Protein AF-V6LN31-F1 (afdb_monomer_lite)

Organism: NCBI:txid348837

Foldseek 3Di:
DPPVVDDPPPPDPPPQAPLLPLVPPPLSVLDPDFDAPPVDDLQDDPVLFFDDLPFDFAQDDDDDPGDFPQAADPLLLVLLVVLLQCLVQVFQEEEEEDPRPVLSVVLVCVLNVNHAYEYEDQDDDDDDPRYDYDNHDPPLAADPDPRYEYEYEDDDDCVPDDLVVSQVVLVVVQVVVLSSCVSHVHQKYKYWHAHRPDQDKDKHADATWTDRFSHGLQDLITIGIDRDRDIDIGGNSSSNRSSSCCSPHVQSHAADDPQQAAPVRHGPVPQSRGSSSSSSVSSVVSSCCRPVVDDDDNCRPVSSVSVVSSVVSVVVVCVVVVPPPDD

Secondary structure (DSSP, 8-state):
--TTS---GGGS-TT--GGGSGGG-TTGGGSSS--B-TT--TTS-GGGTB--TT----------S----PPP-HHHHHHHHHHHHHHHH--SEEEEES---HHHHHHHHHH-TTSEEEEE-TT----BTTEEEESSPPPSS---STTEEEEE------TTS-HHHHHHHHHHHHHHHHHHHHHH--SEEEEEE---SSS-EEEEE--EEE--TT--TT---EEEEESS--EEEEEHHHHHHHHHHHHHTGGGSB---S--B-TTS-B-TT--S-HHHHHHHHHHHHHHHHHH---SSTTHHHHHHHHHHHHHHHHHHHHHTT-----

Structure (mmCIF, N/CA/C/O backbone):
data_AF-V6LN31-F1
#
_entry.id   AF-V6LN31-F1
#
loop_
_atom_site.group_PDB
_atom_site.id
_atom_site.type_symbol
_atom_site.label_atom_id
_atom_site.label_alt_id
_atom_site.label_comp_id
_atom_site.label_asym_id
_atom_site.label_entity_id
_atom_site.label_seq_id
_atom_site.pdbx_PDB_ins_code
_atom_site.Cartn_x
_atom_site.Cartn_y
_atom_site.Cartn_z
_atom_site.occupancy
_atom_site.B_iso_or_equiv
_atom_site.auth_seq_id
_atom_site.auth_comp_id
_atom_site.auth_asym_id
_atom_site.auth_atom_id
_atom_site.pdbx_PDB_model_num
ATOM 1 N N . MET A 1 1 ? -3.611 -28.819 4.701 1.00 29.30 1 MET A N 1
ATOM 2 C CA . MET A 1 1 ? -4.235 -28.225 3.500 1.00 29.30 1 MET A CA 1
ATOM 3 C C . MET A 1 1 ? -5.735 -28.161 3.721 1.00 29.30 1 MET A C 1
ATOM 5 O O . MET A 1 1 ? -6.285 -29.188 4.103 1.00 29.30 1 MET A O 1
ATOM 9 N N . PRO A 1 2 ? -6.402 -27.012 3.532 1.00 29.91 2 PRO A N 1
ATOM 10 C CA . PRO A 1 2 ? -7.857 -26.992 3.453 1.00 29.91 2 PRO A CA 1
ATOM 11 C C . PRO A 1 2 ? -8.295 -27.715 2.170 1.00 29.91 2 PRO A C 1
ATOM 13 O O . PRO A 1 2 ? -7.818 -27.389 1.086 1.00 29.91 2 PRO A O 1
ATOM 16 N N . SER A 1 3 ? -9.178 -28.705 2.285 1.00 32.56 3 SER A N 1
ATOM 17 C CA . SER A 1 3 ? -9.615 -29.607 1.203 1.00 32.56 3 SER A CA 1
ATOM 18 C C . SER A 1 3 ? -10.461 -28.952 0.100 1.00 32.56 3 SER A C 1
ATOM 20 O O . SER A 1 3 ? -10.958 -29.645 -0.777 1.00 32.56 3 SER A O 1
ATOM 22 N N . TRP A 1 4 ? -10.657 -27.634 0.147 1.00 38.97 4 TRP A N 1
ATOM 23 C CA . TRP A 1 4 ? -11.478 -26.869 -0.797 1.00 38.97 4 TRP A CA 1
ATOM 24 C C . TRP A 1 4 ? -10.652 -26.069 -1.817 1.00 38.97 4 TRP A C 1
ATOM 26 O O . TRP A 1 4 ? -11.218 -25.379 -2.654 1.00 38.97 4 TRP A O 1
ATOM 36 N N . LEU A 1 5 ? -9.317 -26.176 -1.777 1.00 37.53 5 LEU A N 1
ATOM 37 C CA . LEU A 1 5 ? -8.423 -25.638 -2.815 1.00 37.53 5 LEU A CA 1
ATOM 38 C C . LEU A 1 5 ? -8.176 -26.624 -3.970 1.00 37.53 5 LEU A C 1
ATOM 40 O O . LEU A 1 5 ? -7.678 -26.222 -5.019 1.00 37.53 5 LEU A O 1
ATOM 44 N N . SER A 1 6 ? -8.558 -27.894 -3.812 1.00 37.81 6 SER A N 1
ATOM 45 C CA . SER A 1 6 ? -8.610 -28.869 -4.902 1.00 37.81 6 SER A CA 1
ATOM 46 C C . SER A 1 6 ? -9.983 -28.809 -5.564 1.00 37.81 6 SER A C 1
ATOM 48 O O . SER A 1 6 ? -10.878 -29.590 -5.245 1.00 37.81 6 SER A O 1
ATOM 50 N N . PHE A 1 7 ? -10.169 -27.849 -6.462 1.00 47.91 7 PHE A N 1
ATOM 51 C CA . PHE A 1 7 ? -11.248 -27.948 -7.437 1.00 47.91 7 PHE A CA 1
ATOM 52 C C . PHE A 1 7 ? -10.835 -28.985 -8.483 1.00 47.91 7 PHE A C 1
ATOM 54 O O . PHE A 1 7 ? -9.686 -28.968 -8.920 1.00 47.91 7 PHE A O 1
ATOM 61 N N . SER A 1 8 ? -11.739 -29.874 -8.892 1.00 47.84 8 SER A N 1
ATOM 62 C CA . SER A 1 8 ? -11.525 -30.634 -10.123 1.00 47.84 8 SER A CA 1
ATOM 63 C C . SER A 1 8 ? -11.556 -29.650 -11.290 1.00 47.84 8 SER A C 1
ATOM 65 O O . SER A 1 8 ? -12.490 -28.851 -11.397 1.00 47.84 8 SER A O 1
ATOM 67 N N . ASP A 1 9 ? -10.553 -29.705 -12.162 1.00 49.06 9 ASP A N 1
ATOM 68 C CA . ASP A 1 9 ? -10.437 -28.847 -13.350 1.00 49.06 9 ASP A CA 1
ATOM 69 C C . ASP A 1 9 ? -11.639 -28.958 -14.317 1.00 49.06 9 ASP A C 1
ATOM 71 O O . ASP A 1 9 ? -11.787 -28.142 -15.225 1.00 49.06 9 ASP A O 1
ATOM 75 N N . ASP A 1 10 ? -12.539 -29.916 -14.087 1.00 49.47 10 ASP A N 1
ATOM 76 C CA . ASP A 1 10 ? -13.659 -30.265 -14.960 1.00 49.47 10 ASP A CA 1
ATOM 77 C C . ASP A 1 10 ? -14.913 -29.371 -14.836 1.00 49.47 10 ASP A C 1
ATOM 79 O O . ASP A 1 10 ? -15.801 -29.460 -15.682 1.00 49.47 10 ASP A O 1
ATOM 83 N N . GLU A 1 11 ? -15.032 -28.499 -13.825 1.00 49.03 11 GLU A N 1
ATOM 84 C CA . GLU A 1 11 ? -16.305 -27.786 -13.568 1.00 49.03 11 GLU A CA 1
ATOM 85 C C . GLU A 1 11 ? -16.454 -26.415 -14.251 1.00 49.03 11 GLU A C 1
ATOM 87 O O . GLU A 1 11 ? -17.550 -25.855 -14.266 1.00 49.03 11 GLU A O 1
ATOM 92 N N . PHE A 1 12 ? -15.402 -25.862 -14.866 1.00 48.38 12 PHE A N 1
ATOM 93 C CA . PHE A 1 12 ? -15.497 -24.583 -15.581 1.00 48.38 12 PHE A CA 1
ATOM 94 C C . PHE A 1 12 ? -14.700 -24.614 -16.888 1.00 48.38 12 PHE A C 1
ATOM 96 O O . PHE A 1 12 ? -13.486 -24.817 -16.854 1.00 48.38 12 PHE A O 1
ATOM 103 N N . PRO A 1 13 ? -15.323 -24.355 -18.054 1.00 51.78 13 PRO A N 1
ATOM 104 C CA . PRO A 1 13 ? -14.589 -24.339 -19.307 1.00 51.78 13 PRO A CA 1
ATOM 105 C C . PRO A 1 13 ? -13.556 -23.204 -19.280 1.00 51.78 13 PRO A C 1
ATOM 107 O O . PRO A 1 13 ? -13.902 -22.032 -19.121 1.00 51.78 13 PRO A O 1
ATOM 110 N N . ALA A 1 14 ? -12.281 -23.545 -19.493 1.00 48.38 14 ALA A N 1
ATOM 111 C CA . ALA A 1 14 ? -11.144 -22.616 -19.558 1.00 48.38 14 ALA A CA 1
ATOM 112 C C . ALA A 1 14 ? -11.303 -21.476 -20.598 1.00 48.38 14 ALA A C 1
ATOM 114 O O . ALA A 1 14 ? -10.487 -20.558 -20.664 1.00 48.38 14 ALA A O 1
ATOM 115 N N . SER A 1 15 ? -12.363 -21.509 -21.409 1.00 48.47 15 SER A N 1
ATOM 116 C CA . SER A 1 15 ? -12.660 -20.588 -22.505 1.00 48.47 15 SER A CA 1
ATOM 117 C C . SER A 1 15 ? -13.348 -19.277 -22.104 1.00 48.47 15 SER A C 1
ATOM 119 O O . SER A 1 15 ? -13.735 -18.521 -22.994 1.00 48.47 15 SER A O 1
ATOM 121 N N . LEU A 1 16 ? -13.570 -18.996 -20.815 1.00 55.03 16 LEU A N 1
ATOM 122 C CA . LEU A 1 16 ? -14.485 -17.915 -20.430 1.00 55.03 16 LEU A CA 1
ATOM 123 C C . LEU A 1 16 ? -13.874 -16.510 -20.380 1.00 55.03 16 LEU A C 1
ATOM 125 O O . LEU A 1 16 ? -14.631 -15.573 -20.577 1.00 55.03 16 LEU A O 1
ATOM 129 N N . CYS A 1 17 ? -12.556 -16.312 -20.238 1.00 60.00 17 CYS A N 1
ATOM 130 C CA . CYS A 1 17 ? -11.961 -14.966 -20.304 1.00 60.00 17 CYS A CA 1
ATOM 131 C C . CYS A 1 17 ? -11.308 -14.685 -21.664 1.00 60.00 17 CYS A C 1
ATOM 133 O O . CYS A 1 17 ? -10.264 -15.272 -21.965 1.00 60.00 17 CYS A O 1
ATOM 135 N N . PRO A 1 18 ? -11.815 -13.739 -22.477 1.00 60.53 18 PRO A N 1
ATOM 136 C CA . PRO A 1 18 ? -11.168 -13.386 -23.739 1.00 60.53 18 PRO A CA 1
ATOM 137 C C . PRO A 1 18 ? -9.768 -12.779 -23.538 1.00 60.53 18 PRO A C 1
ATOM 139 O O . PRO A 1 18 ? -8.971 -12.793 -24.478 1.00 60.53 18 PRO A O 1
ATOM 142 N N . PHE A 1 19 ? -9.458 -12.281 -22.332 1.00 65.19 19 PHE A N 1
ATOM 143 C CA . PHE A 1 19 ? -8.166 -11.689 -21.965 1.00 65.19 19 PHE A CA 1
ATOM 144 C C . PHE A 1 19 ? -7.126 -12.698 -21.463 1.00 65.19 19 PHE A C 1
ATOM 146 O O . PHE A 1 19 ? -5.961 -12.328 -21.330 1.00 65.19 19 PHE A O 1
ATOM 153 N N . ASN A 1 20 ? -7.491 -13.975 -21.288 1.00 68.00 20 ASN A N 1
ATOM 154 C CA . ASN A 1 20 ? -6.506 -15.045 -21.066 1.00 68.00 20 ASN A CA 1
ATOM 155 C C . ASN A 1 20 ? -5.696 -15.353 -22.333 1.00 68.00 20 ASN A C 1
ATOM 157 O O . ASN A 1 20 ? -4.737 -16.117 -22.291 1.00 68.00 20 ASN A O 1
ATOM 161 N N . ILE A 1 21 ? -6.073 -14.765 -23.473 1.00 73.94 21 ILE A N 1
ATOM 162 C CA . ILE A 1 21 ? -5.310 -14.833 -24.713 1.00 73.94 21 ILE A CA 1
ATOM 163 C C . ILE A 1 21 ? -4.321 -13.654 -24.717 1.00 73.94 21 ILE A C 1
ATOM 165 O O . ILE A 1 21 ? -4.765 -12.510 -24.863 1.00 73.94 21 ILE A O 1
ATOM 169 N N . PRO A 1 22 ? -2.994 -13.896 -24.636 1.00 77.00 22 PRO A N 1
ATOM 170 C CA . PRO A 1 22 ? -1.968 -12.847 -24.597 1.00 77.00 22 PRO A CA 1
ATOM 171 C C . PRO A 1 22 ? -2.130 -11.775 -25.679 1.00 77.00 22 PRO A C 1
ATOM 173 O O . PRO A 1 22 ? -1.984 -10.584 -25.421 1.00 77.00 22 PRO A O 1
ATOM 176 N N . SER A 1 23 ? -2.502 -12.188 -26.894 1.00 78.12 23 SER A N 1
ATOM 177 C CA . SER A 1 23 ? -2.682 -11.288 -28.035 1.00 78.12 23 SER A CA 1
ATOM 178 C C . SER A 1 23 ? -3.907 -10.376 -27.933 1.00 78.12 23 SER A C 1
ATOM 180 O O . SER A 1 23 ? -3.977 -9.395 -28.669 1.00 78.12 23 SER A O 1
ATOM 182 N N . LYS A 1 24 ? -4.861 -10.655 -27.037 1.00 78.44 24 LYS A N 1
ATOM 183 C CA . LYS A 1 24 ? -6.065 -9.837 -26.806 1.00 78.44 24 LYS A CA 1
ATOM 184 C C . LYS A 1 24 ? -5.989 -9.001 -25.531 1.00 78.44 24 LYS A C 1
ATOM 186 O O . LYS A 1 24 ? -6.847 -8.147 -25.322 1.00 78.44 24 LYS A O 1
ATOM 191 N N . ASN A 1 25 ? -4.984 -9.231 -24.693 1.00 76.75 25 ASN A N 1
ATOM 192 C CA . ASN A 1 25 ? -4.815 -8.519 -23.441 1.00 76.75 25 ASN A CA 1
ATOM 193 C C . ASN A 1 25 ? -3.992 -7.234 -23.658 1.00 76.75 25 ASN A C 1
ATOM 195 O O . ASN A 1 25 ? -2.805 -7.308 -23.996 1.00 76.75 25 ASN A O 1
ATOM 199 N N . PRO A 1 26 ? -4.587 -6.043 -23.475 1.00 73.44 26 PRO A N 1
ATOM 200 C CA . PRO A 1 26 ? -3.911 -4.784 -23.773 1.00 73.44 26 PRO A CA 1
ATOM 201 C C . PRO A 1 26 ? -2.700 -4.512 -22.867 1.00 73.44 26 PRO A C 1
ATOM 203 O O . PRO A 1 26 ? -1.810 -3.764 -23.284 1.00 73.44 26 PRO A O 1
ATOM 206 N N . HIS A 1 27 ? -2.638 -5.113 -21.672 1.00 74.25 27 HIS A N 1
ATOM 207 C CA . HIS A 1 27 ? -1.495 -4.995 -20.764 1.00 74.25 27 HIS A CA 1
ATOM 208 C C . HIS A 1 27 ? -0.339 -5.900 -21.174 1.00 74.25 27 HIS A C 1
ATOM 210 O O . HIS A 1 27 ? 0.812 -5.474 -21.205 1.00 74.25 27 HIS A O 1
ATOM 216 N N . ILE A 1 28 ? -0.645 -7.116 -21.606 1.00 75.19 28 ILE A N 1
ATOM 217 C CA . ILE A 1 28 ? 0.368 -8.076 -22.050 1.00 75.19 28 ILE A CA 1
ATOM 218 C C . ILE A 1 28 ? 1.052 -7.614 -23.336 1.00 75.19 28 ILE A C 1
ATOM 220 O O . ILE A 1 28 ? 2.262 -7.767 -23.497 1.00 75.19 28 ILE A O 1
ATOM 224 N N . GLN A 1 29 ? 0.305 -6.960 -24.227 1.00 76.19 29 GLN A N 1
ATOM 225 C CA . GLN A 1 29 ? 0.842 -6.362 -25.452 1.00 76.19 29 GLN A CA 1
ATOM 226 C C . GLN A 1 29 ? 1.886 -5.254 -25.215 1.00 76.19 29 GLN A C 1
ATOM 228 O O . GLN A 1 29 ? 2.437 -4.719 -26.178 1.00 76.19 29 GLN A O 1
ATOM 233 N N . GLN A 1 30 ? 2.147 -4.842 -23.970 1.00 72.12 30 GLN A N 1
ATOM 234 C CA . GLN A 1 30 ? 3.277 -3.964 -23.669 1.00 72.12 30 GLN A CA 1
ATOM 235 C C . GLN A 1 30 ? 4.631 -4.665 -23.822 1.00 72.12 30 GLN A C 1
ATOM 237 O O . GLN A 1 30 ? 5.640 -3.982 -24.008 1.00 72.12 30 GLN A O 1
ATOM 242 N N . PHE A 1 31 ? 4.663 -5.995 -23.723 1.00 70.75 31 PHE A N 1
ATOM 243 C CA . PHE A 1 31 ? 5.887 -6.783 -23.761 1.00 70.75 31 PHE A CA 1
ATOM 244 C C . PHE A 1 31 ? 6.079 -7.384 -25.141 1.00 70.75 31 PHE A C 1
ATOM 246 O O . PHE A 1 31 ? 5.164 -7.968 -25.714 1.00 70.75 31 PHE A O 1
ATOM 253 N N . VAL A 1 32 ? 7.303 -7.270 -25.655 1.00 63.62 32 VAL A N 1
ATOM 254 C CA . VAL A 1 32 ? 7.697 -7.922 -26.911 1.00 63.62 32 VAL A CA 1
ATOM 255 C C . VAL A 1 32 ? 7.616 -9.447 -26.764 1.00 63.62 32 VAL A C 1
ATOM 257 O O . VAL A 1 32 ? 7.231 -10.124 -27.707 1.00 63.62 32 VAL A O 1
ATOM 260 N N . ASN A 1 33 ? 7.906 -9.964 -25.564 1.00 65.00 33 ASN A N 1
ATOM 261 C CA . ASN A 1 33 ? 7.800 -11.376 -25.201 1.00 65.00 33 ASN A CA 1
ATOM 262 C C . ASN A 1 33 ? 7.125 -11.499 -23.827 1.00 65.00 33 ASN A C 1
ATOM 264 O O . ASN A 1 33 ? 7.817 -11.464 -22.806 1.00 65.00 33 ASN A O 1
ATOM 268 N N . PRO A 1 34 ? 5.788 -11.567 -23.764 1.00 66.38 34 PRO A N 1
ATOM 269 C CA . PRO A 1 34 ? 5.102 -11.695 -22.493 1.00 66.38 34 PRO A CA 1
ATOM 270 C C . PRO A 1 34 ? 5.386 -13.051 -21.849 1.00 66.38 34 PRO A C 1
ATOM 272 O O . PRO A 1 34 ? 5.225 -14.098 -22.476 1.00 66.38 34 PRO A O 1
ATOM 275 N N . ILE A 1 35 ? 5.780 -13.026 -20.578 1.00 69.56 35 ILE A N 1
ATOM 276 C CA . ILE A 1 35 ? 5.894 -14.236 -19.765 1.00 69.56 35 ILE A CA 1
ATOM 277 C C . ILE A 1 35 ? 4.483 -14.591 -19.292 1.00 69.56 35 ILE A C 1
ATOM 279 O O . ILE A 1 35 ? 3.850 -13.821 -18.568 1.00 69.56 35 ILE A O 1
ATOM 283 N N . ILE A 1 36 ? 3.980 -15.743 -19.735 1.00 67.81 36 ILE A N 1
ATOM 284 C CA . ILE A 1 36 ? 2.707 -16.297 -19.270 1.00 67.81 36 ILE A CA 1
ATOM 285 C C . ILE A 1 36 ? 3.013 -17.140 -18.041 1.00 67.81 36 ILE A C 1
ATOM 287 O O . ILE A 1 36 ? 3.655 -18.183 -18.151 1.00 67.81 36 ILE A O 1
ATOM 291 N N . ASN A 1 37 ? 2.552 -16.697 -16.878 1.00 66.62 37 ASN A N 1
ATOM 292 C CA . ASN A 1 37 ? 2.719 -17.443 -15.642 1.00 66.62 37 ASN A CA 1
ATOM 293 C C . ASN A 1 37 ? 1.519 -18.392 -15.478 1.00 66.62 37 ASN A C 1
ATOM 295 O O . ASN A 1 37 ? 0.570 -18.105 -14.754 1.00 66.62 37 ASN A O 1
ATOM 299 N N . ALA A 1 38 ? 1.508 -19.477 -16.262 1.00 60.06 38 ALA A N 1
ATOM 300 C CA . ALA A 1 38 ? 0.362 -20.388 -16.354 1.00 60.06 38 ALA A CA 1
ATOM 301 C C . ALA A 1 38 ? 0.078 -21.134 -15.038 1.00 60.06 38 ALA A C 1
ATOM 303 O O . ALA A 1 38 ? -1.084 -21.381 -14.726 1.00 60.06 38 ALA A O 1
ATOM 304 N N . ASP A 1 39 ? 1.124 -21.406 -14.255 1.00 60.41 39 ASP A N 1
ATOM 305 C CA . ASP A 1 39 ? 1.042 -22.138 -12.984 1.00 60.41 39 ASP A CA 1
ATOM 306 C C . ASP A 1 39 ? 0.839 -21.218 -11.775 1.00 60.41 39 ASP A C 1
ATOM 308 O O . ASP A 1 39 ? 0.860 -21.656 -10.622 1.00 60.41 39 ASP A O 1
ATOM 312 N N . PHE A 1 40 ? 0.660 -19.919 -12.016 1.00 59.56 40 PHE A N 1
ATOM 313 C CA . PHE A 1 40 ? 0.482 -18.969 -10.940 1.00 59.56 40 PHE A CA 1
ATOM 314 C C . PHE A 1 40 ? -0.924 -19.111 -10.333 1.00 59.56 40 PHE A C 1
ATOM 316 O O . PHE A 1 40 ? -1.930 -18.769 -10.958 1.00 59.56 40 PHE A O 1
ATOM 323 N N . ASN A 1 41 ? -0.990 -19.603 -9.094 1.00 60.00 41 ASN A N 1
ATOM 324 C CA . ASN A 1 41 ? -2.228 -19.696 -8.333 1.00 60.00 41 ASN A CA 1
ATOM 325 C C . ASN A 1 41 ? -2.369 -18.473 -7.401 1.00 60.00 41 ASN A C 1
ATOM 327 O O . ASN A 1 41 ? -1.685 -18.421 -6.375 1.00 60.00 41 ASN A O 1
ATOM 331 N N . PRO A 1 42 ? -3.278 -17.516 -7.685 1.00 53.69 42 PRO A N 1
ATOM 332 C CA . PRO A 1 42 ? -3.471 -16.325 -6.849 1.00 53.69 42 PRO A CA 1
ATOM 333 C C . PRO A 1 42 ? -3.946 -16.632 -5.427 1.00 53.69 42 PRO A C 1
ATOM 335 O O . PRO A 1 42 ? -3.888 -15.761 -4.566 1.00 53.69 42 PRO A O 1
ATOM 338 N N . PHE A 1 43 ? -4.395 -17.861 -5.169 1.00 52.78 43 PHE A N 1
ATOM 339 C CA . PHE A 1 43 ? -4.869 -18.318 -3.866 1.00 52.78 43 PHE A CA 1
ATOM 340 C C . PHE A 1 43 ? -3.766 -18.966 -3.013 1.00 52.78 43 PHE A C 1
ATOM 342 O O . PHE A 1 43 ? -4.030 -19.379 -1.884 1.00 52.78 43 PHE A O 1
ATOM 349 N N . HIS A 1 44 ? -2.534 -19.058 -3.528 1.00 45.91 44 HIS A N 1
ATOM 350 C CA . HIS A 1 44 ? -1.393 -19.642 -2.828 1.00 45.91 44 HIS A CA 1
ATOM 351 C C . HIS A 1 44 ? -0.205 -18.672 -2.766 1.00 45.91 44 HIS A C 1
ATOM 353 O O . HIS A 1 44 ? 0.742 -18.778 -3.538 1.00 45.91 44 HIS A O 1
ATOM 359 N N . GLY A 1 45 ? -0.233 -17.770 -1.779 1.00 52.59 45 GLY A N 1
ATOM 360 C CA . GLY A 1 45 ? 0.973 -17.131 -1.244 1.00 52.59 45 GLY A CA 1
ATOM 361 C C . GLY A 1 45 ? 0.874 -15.620 -1.039 1.00 52.59 45 GLY A C 1
ATOM 362 O O . GLY A 1 45 ? 0.399 -14.885 -1.901 1.00 52.59 45 GLY A O 1
ATOM 363 N N . ASP A 1 46 ? 1.433 -15.152 0.079 1.00 62.38 46 ASP A N 1
ATOM 364 C CA . ASP A 1 46 ? 1.644 -13.728 0.391 1.00 62.38 46 ASP A CA 1
ATOM 365 C C . ASP A 1 46 ? 2.581 -13.019 -0.613 1.00 62.38 46 ASP A C 1
ATOM 367 O O . ASP A 1 46 ? 2.683 -11.789 -0.629 1.00 62.38 46 ASP A O 1
ATOM 371 N N . SER A 1 47 ? 3.260 -13.778 -1.483 1.00 74.69 47 SER A N 1
ATOM 372 C CA . SER A 1 47 ? 4.296 -13.282 -2.396 1.00 74.69 47 SER A CA 1
ATOM 373 C C . SER A 1 47 ? 3.779 -12.371 -3.508 1.00 74.69 47 SER A C 1
ATOM 375 O O . SER A 1 47 ? 4.565 -11.647 -4.108 1.00 74.69 47 SER A O 1
ATOM 377 N N . LEU A 1 48 ? 2.479 -12.395 -3.826 1.00 85.81 48 LEU A N 1
ATOM 378 C CA . LEU A 1 48 ? 1.921 -11.440 -4.790 1.00 85.81 48 LEU A CA 1
ATOM 379 C C . LEU A 1 48 ? 1.843 -10.033 -4.235 1.00 85.81 48 LEU A C 1
ATOM 381 O O . LEU A 1 48 ? 1.983 -9.068 -4.980 1.00 85.81 48 LEU A O 1
ATOM 385 N N . LEU A 1 49 ? 1.510 -9.935 -2.955 1.00 91.62 49 LEU A N 1
ATOM 386 C CA . LEU A 1 49 ? 1.154 -8.681 -2.313 1.00 91.62 49 LEU A CA 1
ATOM 387 C C . LEU A 1 49 ? 2.384 -8.011 -1.720 1.00 91.62 49 LEU A C 1
ATOM 389 O O . LEU A 1 49 ? 2.387 -6.796 -1.559 1.00 91.62 49 LEU A O 1
ATOM 393 N N . THR A 1 50 ? 3.429 -8.791 -1.440 1.00 94.94 50 THR A N 1
ATOM 394 C CA . THR A 1 50 ? 4.606 -8.346 -0.703 1.00 94.94 50 THR A CA 1
ATOM 395 C C . THR A 1 50 ? 5.869 -8.317 -1.551 1.00 94.94 50 THR A C 1
ATOM 397 O O . THR A 1 50 ? 6.103 -9.181 -2.394 1.00 94.94 50 THR A O 1
ATOM 400 N N . LEU A 1 51 ? 6.719 -7.327 -1.289 1.00 95.81 51 LEU A N 1
ATOM 401 C CA . LEU A 1 51 ? 8.090 -7.294 -1.767 1.00 95.81 51 LEU A CA 1
ATOM 402 C C . LEU A 1 51 ? 8.989 -8.005 -0.747 1.00 95.81 51 LEU A C 1
ATOM 404 O O . LEU A 1 51 ? 9.368 -7.426 0.271 1.00 95.81 51 LEU A O 1
ATOM 408 N N . ALA A 1 52 ? 9.325 -9.264 -1.026 1.00 95.50 52 ALA A N 1
ATOM 409 C CA . ALA A 1 52 ? 10.266 -10.040 -0.224 1.00 95.50 52 ALA A CA 1
ATOM 410 C C . ALA A 1 52 ? 11.714 -9.564 -0.428 1.00 95.50 52 ALA A C 1
ATOM 412 O O . ALA A 1 52 ? 12.063 -9.052 -1.498 1.00 95.50 52 ALA A O 1
ATOM 413 N N . ASP A 1 53 ? 12.581 -9.790 0.563 1.00 94.44 53 ASP A N 1
ATOM 414 C CA . ASP A 1 53 ? 13.987 -9.381 0.488 1.00 94.44 53 ASP A CA 1
ATOM 415 C C . ASP A 1 53 ? 14.697 -10.015 -0.715 1.00 94.44 53 ASP A C 1
ATOM 417 O O . ASP A 1 53 ? 15.456 -9.343 -1.406 1.00 94.44 53 ASP A O 1
ATOM 421 N N . ASP A 1 54 ? 14.424 -11.277 -1.024 1.00 94.38 54 ASP A N 1
ATOM 422 C CA . ASP A 1 54 ? 14.995 -12.030 -2.145 1.00 94.38 54 ASP A CA 1
ATOM 423 C C . ASP A 1 54 ? 14.249 -11.843 -3.480 1.00 94.38 54 ASP A C 1
ATOM 425 O O . ASP A 1 54 ? 14.576 -12.514 -4.460 1.00 94.38 54 ASP A O 1
ATOM 429 N N . SER A 1 55 ? 13.294 -10.904 -3.555 1.00 94.81 55 SER A N 1
ATOM 430 C CA . SER A 1 55 ? 12.579 -10.608 -4.803 1.00 94.81 55 SER A CA 1
ATOM 431 C C . SER A 1 55 ? 13.553 -10.252 -5.935 1.00 94.81 55 SER A C 1
ATOM 433 O O . SER A 1 55 ? 14.549 -9.559 -5.677 1.00 94.81 55 SER A O 1
ATOM 435 N N . PRO A 1 56 ? 13.259 -10.649 -7.191 1.00 95.62 56 PRO A N 1
ATOM 436 C CA . PRO A 1 56 ? 14.121 -10.368 -8.333 1.00 95.62 56 PRO A CA 1
ATOM 437 C C . PRO A 1 56 ? 14.425 -8.878 -8.513 1.00 95.62 56 PRO A C 1
ATOM 439 O O . PRO A 1 56 ? 13.573 -8.019 -8.287 1.00 95.62 56 PRO A O 1
ATOM 442 N N . THR A 1 57 ? 15.636 -8.581 -8.980 1.00 96.44 57 THR A N 1
ATOM 443 C CA . THR A 1 57 ? 16.114 -7.228 -9.281 1.00 96.44 57 THR A CA 1
ATOM 444 C C . THR A 1 57 ? 16.354 -7.046 -10.776 1.00 96.44 57 THR A C 1
ATOM 446 O O . THR A 1 57 ? 16.654 -7.991 -11.507 1.00 96.44 57 THR A O 1
ATOM 449 N N . ALA A 1 58 ? 16.248 -5.806 -11.245 1.00 95.06 58 ALA A N 1
ATOM 450 C CA . ALA A 1 58 ? 16.733 -5.383 -12.551 1.00 95.06 58 ALA A CA 1
ATOM 451 C C . ALA A 1 58 ? 17.427 -4.031 -12.407 1.00 95.06 58 ALA A C 1
ATOM 453 O O . ALA A 1 58 ? 16.964 -3.169 -11.661 1.00 95.06 58 ALA A O 1
ATOM 454 N N . GLU A 1 59 ? 18.518 -3.837 -13.147 1.00 96.75 59 GLU A N 1
ATOM 455 C CA . GLU A 1 59 ? 19.210 -2.552 -13.190 1.00 96.75 59 GLU A CA 1
ATOM 456 C C . GLU A 1 59 ? 18.251 -1.455 -13.667 1.00 96.75 59 GLU A C 1
ATOM 458 O O . GLU A 1 59 ? 17.590 -1.587 -14.706 1.00 96.75 59 GLU A O 1
ATOM 463 N N . TYR A 1 60 ? 18.166 -0.373 -12.893 1.00 94.50 60 TYR A N 1
ATOM 464 C CA . TYR A 1 60 ? 17.293 0.737 -13.229 1.00 94.50 60 TYR A CA 1
ATOM 465 C C . TYR A 1 60 ? 17.736 1.389 -14.538 1.00 94.50 60 TYR A C 1
ATOM 467 O O . TYR A 1 60 ? 18.896 1.742 -14.742 1.00 94.50 60 TYR A O 1
ATOM 475 N N . ARG A 1 61 ? 16.769 1.632 -15.421 1.00 94.50 61 ARG A N 1
ATOM 476 C CA . ARG A 1 61 ? 16.979 2.430 -16.627 1.00 94.50 61 ARG A CA 1
ATOM 477 C C . ARG A 1 61 ? 15.759 3.277 -16.924 1.00 94.50 61 ARG A C 1
ATOM 479 O O . ARG A 1 61 ? 14.611 2.855 -16.771 1.00 94.50 61 ARG A O 1
ATOM 486 N N . ARG A 1 62 ? 15.994 4.475 -17.458 1.00 91.06 62 ARG A N 1
ATOM 487 C CA . ARG A 1 62 ? 14.897 5.324 -17.922 1.00 91.06 62 ARG A CA 1
ATOM 488 C C . ARG A 1 62 ? 14.218 4.676 -19.128 1.00 91.06 62 ARG A C 1
ATOM 490 O O . ARG A 1 62 ? 14.825 4.506 -20.183 1.00 91.06 62 ARG A O 1
ATOM 497 N N . ARG A 1 63 ? 12.933 4.369 -18.981 1.00 88.00 63 ARG A N 1
ATOM 498 C CA . ARG A 1 63 ? 12.089 3.819 -20.050 1.00 88.00 63 ARG A CA 1
ATOM 499 C C . ARG A 1 63 ? 11.891 4.872 -21.149 1.00 88.00 63 ARG A C 1
ATOM 501 O O . ARG A 1 63 ? 11.430 5.978 -20.860 1.00 88.00 63 ARG A O 1
ATOM 508 N N . LYS A 1 64 ? 12.232 4.547 -22.401 1.00 89.31 64 LYS A N 1
ATOM 509 C CA . LYS A 1 64 ? 12.075 5.425 -23.579 1.00 89.31 64 LYS A CA 1
ATOM 510 C C . LYS A 1 64 ? 11.277 4.692 -24.656 1.00 89.31 64 LYS A C 1
ATOM 512 O O . LYS A 1 64 ? 11.659 3.599 -25.044 1.00 89.31 64 LYS A O 1
ATOM 517 N N . GLY A 1 65 ? 10.173 5.282 -25.116 1.00 84.62 65 GLY A N 1
ATOM 518 C CA . GLY A 1 65 ? 9.329 4.700 -26.173 1.00 84.62 65 GLY A CA 1
ATOM 519 C C . GLY A 1 65 ? 8.528 3.455 -25.769 1.00 84.62 65 GLY A C 1
ATOM 520 O O . GLY A 1 65 ? 7.807 2.906 -26.592 1.00 84.62 65 GLY A O 1
ATOM 521 N N . GLU A 1 66 ? 8.621 3.012 -24.515 1.00 85.31 66 GLU A N 1
ATOM 522 C CA . GLU A 1 66 ? 7.875 1.852 -24.031 1.00 85.31 66 GLU A CA 1
ATOM 523 C C . GLU A 1 66 ? 6.403 2.190 -23.774 1.00 85.31 66 GLU A C 1
ATOM 525 O O . GLU A 1 66 ? 6.079 3.228 -23.185 1.00 85.31 66 GLU A O 1
ATOM 530 N N . ARG A 1 67 ? 5.505 1.275 -24.156 1.00 83.19 67 ARG A N 1
ATOM 531 C CA . ARG A 1 67 ? 4.071 1.396 -23.881 1.00 83.19 67 ARG A CA 1
ATOM 532 C C . ARG A 1 67 ? 3.817 1.307 -22.374 1.00 83.19 67 ARG A C 1
ATOM 534 O O . A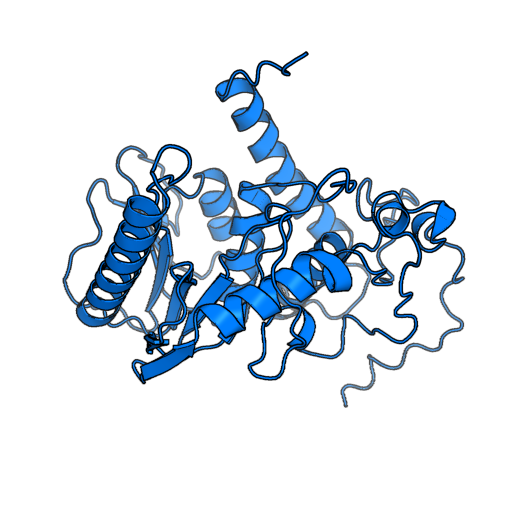RG A 1 67 ? 4.328 0.415 -21.698 1.00 83.19 67 ARG A O 1
ATOM 541 N N . LYS A 1 68 ? 2.976 2.201 -21.854 1.00 83.69 68 LYS A N 1
ATOM 542 C CA . LYS A 1 68 ? 2.512 2.240 -20.457 1.00 83.69 68 LYS A CA 1
ATOM 543 C C . LYS A 1 68 ? 0.991 2.045 -20.450 1.00 83.69 68 LYS A C 1
ATOM 545 O O . LYS A 1 68 ? 0.271 2.976 -20.781 1.00 83.69 68 LYS A O 1
ATOM 550 N N . SER A 1 69 ? 0.511 0.839 -20.162 1.00 79.38 69 SER A N 1
ATOM 551 C CA . SER A 1 69 ? -0.914 0.481 -20.143 1.00 79.38 69 SER A CA 1
ATOM 552 C C . SER A 1 69 ? -1.482 0.395 -18.732 1.00 79.38 69 SER A C 1
ATOM 554 O O . SER A 1 69 ? -2.695 0.389 -18.582 1.00 79.38 69 SER A O 1
ATOM 556 N N . VAL A 1 70 ? -0.626 0.337 -17.706 1.00 84.06 70 VAL A N 1
ATOM 557 C CA . VAL A 1 70 ? -1.052 0.373 -16.306 1.00 84.06 70 VAL A CA 1
ATOM 558 C C . VAL A 1 70 ? -1.906 1.616 -16.075 1.00 84.06 70 VAL A C 1
ATOM 560 O O . VAL A 1 70 ? -1.439 2.746 -16.259 1.00 84.06 70 VAL A O 1
ATOM 563 N N . SER A 1 71 ? -3.149 1.394 -15.657 1.00 84.50 71 SER A N 1
ATOM 564 C CA . SER A 1 71 ? -4.067 2.461 -15.287 1.00 84.50 71 SER A CA 1
ATOM 565 C C . SER A 1 71 ? -3.773 2.896 -13.858 1.00 84.50 71 SER A C 1
ATOM 567 O O . SER A 1 71 ? -3.914 2.116 -12.921 1.00 84.50 71 SER A O 1
ATOM 569 N N . TYR A 1 72 ? -3.375 4.154 -13.687 1.00 89.00 72 TYR A N 1
ATOM 570 C CA . TYR A 1 72 ? -3.237 4.735 -12.359 1.00 89.00 72 TYR A CA 1
ATOM 571 C C . TYR A 1 72 ? -4.613 5.083 -11.783 1.00 89.00 72 TYR A C 1
ATOM 573 O O . TYR A 1 72 ? -5.417 5.749 -12.441 1.00 89.00 72 TYR A O 1
ATOM 581 N N . ASN A 1 73 ? -4.865 4.665 -10.544 1.00 89.12 73 ASN A N 1
ATOM 582 C CA . ASN A 1 73 ? -6.075 5.000 -9.807 1.00 89.12 73 ASN A CA 1
ATOM 583 C C . ASN A 1 73 ? -5.753 5.235 -8.325 1.00 89.12 73 ASN A C 1
ATOM 585 O O . ASN A 1 73 ? -5.584 4.280 -7.569 1.00 89.12 73 ASN A O 1
ATOM 589 N N . ARG A 1 74 ? -5.675 6.510 -7.912 1.00 87.75 74 ARG A N 1
ATOM 590 C CA . ARG A 1 74 ? -5.281 6.913 -6.548 1.00 87.75 74 ARG A CA 1
ATOM 591 C C . ARG A 1 74 ? -6.200 6.324 -5.476 1.00 87.75 74 ARG A C 1
ATOM 593 O O . ARG A 1 74 ? -5.703 5.747 -4.513 1.00 87.75 74 ARG A O 1
ATOM 600 N N . LEU A 1 75 ? -7.516 6.454 -5.644 1.00 87.62 75 LEU A N 1
ATOM 601 C CA . LEU A 1 75 ? -8.488 6.019 -4.635 1.00 87.62 75 LEU A CA 1
ATOM 602 C C . LEU A 1 75 ? -8.483 4.507 -4.471 1.00 87.62 75 LEU A C 1
ATOM 604 O O . LEU A 1 75 ? -8.387 4.003 -3.357 1.00 87.62 75 LEU A O 1
ATOM 608 N N . LYS A 1 76 ? -8.505 3.784 -5.591 1.00 90.00 76 LYS A N 1
ATOM 609 C CA . LYS A 1 76 ? -8.492 2.321 -5.600 1.00 90.00 76 LYS A CA 1
ATOM 610 C C . LYS A 1 76 ? -7.202 1.762 -5.010 1.00 90.00 76 LYS A C 1
ATOM 612 O O . LYS A 1 76 ? -7.242 0.849 -4.193 1.00 90.00 76 LYS A O 1
ATOM 617 N N . ARG A 1 77 ? -6.069 2.367 -5.367 1.00 92.12 77 ARG A N 1
ATOM 618 C CA . ARG A 1 77 ? -4.753 2.071 -4.801 1.00 92.12 77 ARG A CA 1
ATOM 619 C C . ARG A 1 77 ? -4.749 2.149 -3.275 1.00 92.12 77 ARG A C 1
ATOM 621 O O . ARG A 1 77 ? -4.273 1.229 -2.619 1.00 92.12 77 ARG A O 1
ATOM 628 N N . ILE A 1 78 ? -5.236 3.262 -2.726 1.00 92.00 78 ILE A N 1
ATOM 629 C CA . ILE A 1 78 ? -5.234 3.513 -1.280 1.00 92.00 78 ILE A CA 1
ATOM 630 C C . ILE A 1 78 ? -6.259 2.616 -0.584 1.00 92.00 78 ILE A C 1
ATOM 632 O O . ILE A 1 78 ? -5.920 1.924 0.372 1.00 92.00 78 ILE A O 1
ATOM 636 N N . GLY A 1 79 ? -7.490 2.587 -1.098 1.00 93.06 79 GLY A N 1
ATOM 637 C CA . GLY A 1 79 ? -8.591 1.823 -0.523 1.00 93.06 79 GLY A CA 1
ATOM 638 C C . GLY A 1 79 ? -8.286 0.332 -0.426 1.00 93.06 79 GLY A C 1
ATOM 639 O O . GLY A 1 79 ? -8.491 -0.249 0.632 1.00 93.06 79 GLY A O 1
ATOM 640 N N . LEU A 1 80 ? -7.727 -0.282 -1.476 1.00 94.31 80 LEU A N 1
ATOM 641 C CA . LEU A 1 80 ? -7.381 -1.709 -1.452 1.00 94.31 80 LEU A CA 1
ATOM 642 C C . LEU A 1 80 ? -6.313 -2.032 -0.406 1.00 94.31 80 LEU A C 1
ATOM 644 O O . LEU A 1 80 ? -6.464 -2.994 0.339 1.00 94.31 80 LEU A O 1
ATOM 648 N N . VAL A 1 81 ? -5.272 -1.209 -0.297 1.00 95.75 81 VAL A N 1
ATOM 649 C CA . VAL A 1 81 ? -4.222 -1.405 0.710 1.00 95.75 81 VAL A CA 1
ATOM 650 C C . VAL A 1 81 ? -4.762 -1.210 2.132 1.00 95.75 81 VAL A C 1
ATOM 652 O O . VAL A 1 81 ? -4.394 -1.959 3.035 1.00 95.75 81 VAL A O 1
ATOM 655 N N . TYR A 1 82 ? -5.687 -0.268 2.339 1.00 95.75 82 TYR A N 1
ATOM 656 C CA . TYR A 1 82 ? -6.355 -0.097 3.632 1.00 95.75 82 TYR A CA 1
ATOM 657 C C . TYR A 1 82 ? -7.255 -1.297 3.963 1.00 95.75 82 TYR A C 1
ATOM 659 O O . TYR A 1 82 ? -7.181 -1.815 5.075 1.00 95.75 82 TYR A O 1
ATOM 667 N N . ILE A 1 83 ? -8.051 -1.787 3.003 1.00 95.75 83 ILE A N 1
ATOM 668 C CA . ILE A 1 83 ? -8.870 -3.001 3.167 1.00 95.75 83 ILE A CA 1
ATOM 669 C C . ILE A 1 83 ? -7.978 -4.186 3.535 1.00 95.75 83 ILE A C 1
ATOM 671 O O . ILE A 1 83 ? -8.289 -4.904 4.484 1.00 95.75 83 ILE A O 1
ATOM 675 N N . GLN A 1 84 ? -6.862 -4.373 2.827 1.00 96.62 84 GLN A N 1
ATOM 676 C CA . GLN A 1 84 ? -5.906 -5.445 3.088 1.00 96.62 84 GLN A CA 1
ATOM 677 C C . GLN A 1 84 ? -5.357 -5.370 4.519 1.00 96.62 84 GLN A C 1
ATOM 679 O O . GLN A 1 84 ? -5.406 -6.357 5.252 1.00 96.62 84 GLN A O 1
ATOM 684 N N . PHE A 1 85 ? -4.888 -4.194 4.938 1.00 97.25 85 PHE A N 1
ATOM 685 C CA . PHE A 1 85 ? -4.343 -3.969 6.274 1.00 97.25 85 PHE A CA 1
ATOM 686 C C . PHE A 1 85 ? -5.368 -4.233 7.382 1.00 97.25 85 PHE A C 1
ATOM 688 O O . PHE A 1 85 ? -5.093 -4.981 8.321 1.00 97.25 85 PHE A O 1
ATOM 695 N N . LEU A 1 86 ? -6.572 -3.666 7.261 1.00 97.00 86 LEU A N 1
ATOM 696 C CA . LEU A 1 86 ? -7.631 -3.838 8.258 1.00 97.00 86 LEU A CA 1
ATOM 697 C C . LEU A 1 86 ? -8.113 -5.288 8.326 1.00 97.00 86 LEU A C 1
ATOM 699 O O . LEU A 1 86 ? -8.303 -5.815 9.415 1.00 97.00 86 LEU A O 1
ATOM 703 N N . THR A 1 87 ? -8.217 -5.963 7.182 1.00 96.06 87 THR A N 1
ATOM 704 C CA . THR A 1 87 ? -8.550 -7.394 7.105 1.00 96.06 87 THR A CA 1
ATOM 705 C C . THR A 1 87 ? -7.480 -8.273 7.757 1.00 96.06 87 THR A C 1
ATOM 707 O O . THR A 1 87 ? -7.791 -9.317 8.333 1.00 96.06 87 THR A O 1
ATOM 710 N N . GLN A 1 88 ? -6.206 -7.884 7.657 1.00 95.69 88 GLN A N 1
ATOM 711 C CA . GLN A 1 88 ? -5.098 -8.632 8.243 1.00 95.69 88 GLN A CA 1
ATOM 712 C C . GLN A 1 88 ? -5.038 -8.484 9.766 1.00 95.69 88 GLN A C 1
ATOM 714 O O . GLN A 1 88 ? -4.854 -9.490 10.451 1.00 95.69 88 GLN A O 1
ATOM 719 N N . PHE A 1 89 ? -5.174 -7.263 10.289 1.00 96.50 89 PHE A N 1
ATOM 720 C CA . PHE A 1 89 ? -4.918 -6.983 11.707 1.00 96.50 89 PHE A CA 1
ATOM 721 C C . PHE A 1 89 ? -6.170 -6.844 12.570 1.00 96.50 89 PHE A C 1
ATOM 723 O O . PHE A 1 89 ? -6.069 -7.039 13.776 1.00 96.50 89 PHE A O 1
ATOM 730 N N . MET A 1 90 ? -7.324 -6.526 11.979 1.00 95.75 90 MET A N 1
ATOM 731 C CA . MET A 1 90 ? -8.611 -6.374 12.670 1.00 95.75 90 MET A CA 1
ATOM 732 C C . MET A 1 90 ? -8.535 -5.594 13.994 1.00 95.75 90 MET A C 1
ATOM 734 O O . MET A 1 90 ? -8.959 -6.098 15.036 1.00 95.75 90 MET A O 1
ATOM 738 N N . PRO A 1 91 ? -7.979 -4.369 13.980 1.00 96.12 91 PRO A N 1
ATOM 739 C CA . PRO A 1 91 ? -7.857 -3.569 15.190 1.00 96.12 91 PRO A CA 1
ATOM 740 C C . PRO A 1 91 ? -9.222 -3.121 15.716 1.00 96.12 91 PRO A C 1
ATOM 742 O O . PRO A 1 91 ? -10.178 -2.969 14.960 1.00 96.12 91 PRO A O 1
ATOM 745 N N . GLU A 1 92 ? -9.301 -2.825 17.012 1.00 96.31 92 GLU A N 1
ATOM 746 C CA . GLU A 1 92 ? -10.507 -2.227 17.603 1.00 96.31 92 GLU A CA 1
ATOM 747 C C . GLU A 1 92 ? -10.626 -0.741 17.245 1.00 96.31 92 GLU A C 1
ATOM 749 O O . GLU A 1 92 ? -11.722 -0.223 17.012 1.00 96.31 92 GLU A O 1
ATOM 754 N N . ASN A 1 93 ? -9.482 -0.053 17.202 1.00 96.19 93 ASN A N 1
ATOM 755 C CA . ASN A 1 93 ? -9.386 1.382 16.977 1.00 96.19 93 ASN A CA 1
ATOM 756 C C . ASN A 1 93 ? -8.394 1.659 15.847 1.00 96.19 93 ASN A C 1
ATOM 758 O O . ASN A 1 93 ? -7.303 1.091 15.815 1.00 96.19 93 ASN A O 1
ATOM 762 N N . VAL A 1 94 ? -8.742 2.565 14.941 1.00 95.62 94 VAL A N 1
ATOM 763 C CA . VAL A 1 94 ? -7.865 3.000 13.852 1.00 95.62 94 VAL A CA 1
ATOM 764 C C . VAL A 1 94 ? -7.771 4.508 13.872 1.00 95.62 94 VAL A C 1
ATOM 766 O O . VAL A 1 94 ? -8.779 5.206 13.780 1.00 95.62 94 VAL A O 1
ATOM 769 N N . ILE A 1 95 ? -6.546 5.008 13.945 1.00 93.06 95 ILE A N 1
ATOM 770 C CA . ILE A 1 95 ? -6.252 6.425 13.786 1.00 93.06 95 ILE A CA 1
ATOM 771 C C . ILE A 1 95 ? -5.771 6.643 12.363 1.00 93.06 95 ILE A C 1
ATOM 773 O O . ILE A 1 95 ? -4.769 6.065 11.945 1.00 93.06 95 ILE A O 1
ATOM 777 N N . ILE A 1 96 ? -6.505 7.466 11.624 1.00 91.38 96 ILE A N 1
ATOM 778 C CA . ILE A 1 96 ? -6.200 7.823 10.246 1.00 91.38 96 ILE A CA 1
ATOM 779 C C . ILE A 1 96 ? -5.775 9.286 10.220 1.00 91.38 96 ILE A C 1
ATOM 781 O O . ILE A 1 96 ? -6.549 10.176 10.567 1.00 91.38 96 ILE A O 1
ATOM 785 N N . ASN A 1 97 ? -4.549 9.536 9.779 1.00 86.81 97 ASN A N 1
ATOM 786 C CA . ASN A 1 97 ? -4.112 10.861 9.355 1.00 86.81 97 ASN A CA 1
ATOM 787 C C . ASN A 1 97 ? 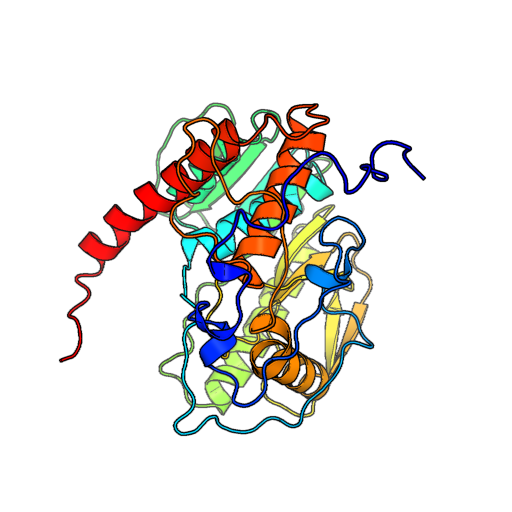-3.688 10.766 7.912 1.00 86.81 97 ASN A C 1
ATOM 789 O O . ASN A 1 97 ? -2.590 10.316 7.578 1.00 86.81 97 ASN A O 1
ATOM 793 N N . SER A 1 98 ? -4.625 11.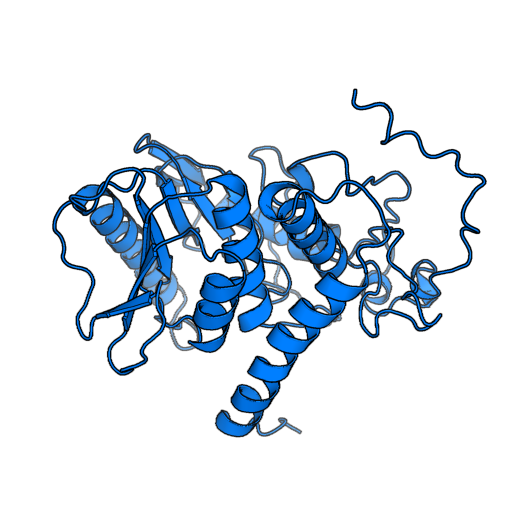127 7.062 1.00 70.75 98 SER A N 1
ATOM 794 C CA . SER A 1 98 ? -4.418 11.122 5.638 1.00 70.75 98 SER A CA 1
ATOM 795 C C . SER A 1 98 ? -5.333 12.151 5.022 1.00 70.75 98 SER A C 1
ATOM 797 O O . SER A 1 98 ? -6.501 12.204 5.385 1.00 70.75 98 SER A O 1
ATOM 799 N N . ASP A 1 99 ? -4.835 12.800 3.979 1.00 68.62 99 ASP A N 1
ATOM 800 C CA . ASP A 1 99 ? -5.634 13.331 2.866 1.00 68.62 99 ASP A CA 1
ATOM 801 C C . ASP A 1 99 ? -6.222 12.171 2.033 1.00 68.62 99 ASP A C 1
ATOM 803 O O . ASP A 1 99 ? -6.232 12.186 0.799 1.00 68.62 99 ASP A O 1
ATOM 807 N N . ALA A 1 100 ? -6.601 11.068 2.692 1.00 66.50 100 ALA A N 1
ATOM 808 C CA . ALA A 1 100 ? -7.354 10.032 2.019 1.00 66.50 100 ALA A CA 1
ATOM 809 C C . ALA A 1 100 ? -8.704 10.649 1.740 1.00 66.50 100 ALA A C 1
ATOM 811 O O . ALA A 1 100 ? -9.342 11.205 2.629 1.00 66.50 100 ALA A O 1
ATOM 812 N N . ASN A 1 101 ? -9.126 10.515 0.493 1.00 82.12 101 ASN A N 1
ATOM 813 C CA . ASN A 1 101 ? -10.439 10.947 0.089 1.00 82.12 101 ASN A CA 1
ATOM 814 C C . ASN A 1 101 ? -11.471 10.383 1.071 1.00 82.12 101 ASN A C 1
ATOM 816 O O . ASN A 1 101 ? -11.521 9.171 1.306 1.00 82.12 101 ASN A O 1
ATOM 820 N N . LEU A 1 102 ? -12.264 11.290 1.631 1.00 85.44 102 LEU A N 1
ATOM 821 C CA . LEU A 1 102 ? -13.330 11.003 2.572 1.00 85.44 102 LEU A CA 1
ATOM 822 C C . LEU A 1 102 ? -14.162 9.787 2.147 1.00 85.44 102 LEU A C 1
ATOM 824 O O . LEU A 1 102 ? -14.447 8.935 2.978 1.00 85.44 102 LEU A O 1
ATOM 828 N N . ASP A 1 103 ? -14.464 9.632 0.859 1.00 86.19 103 ASP A N 1
ATOM 829 C CA . ASP A 1 103 ? -15.235 8.505 0.342 1.00 86.19 103 ASP A CA 1
ATOM 830 C C . ASP A 1 103 ? -14.595 7.139 0.644 1.00 86.19 103 ASP A C 1
ATOM 832 O O . ASP A 1 103 ? -15.304 6.176 0.941 1.00 86.19 103 ASP A O 1
ATOM 836 N N . VAL A 1 104 ? -13.260 7.041 0.619 1.00 89.94 104 VAL A N 1
ATOM 837 C CA . VAL A 1 104 ? -12.541 5.814 0.998 1.00 89.94 104 VAL A CA 1
ATOM 838 C C . VAL A 1 104 ? -12.749 5.528 2.482 1.00 89.94 104 VAL A C 1
ATOM 840 O O . VAL A 1 104 ? -13.023 4.392 2.853 1.00 89.94 104 VAL A O 1
ATOM 843 N N . ILE A 1 105 ? -12.675 6.549 3.334 1.00 90.88 105 ILE A N 1
ATOM 844 C CA . ILE A 1 105 ? -12.900 6.409 4.777 1.00 90.88 105 ILE A CA 1
ATOM 845 C C . ILE A 1 105 ? -14.347 5.983 5.054 1.00 90.88 105 ILE A C 1
ATOM 847 O O . ILE A 1 105 ? -14.574 5.065 5.840 1.00 90.88 105 ILE A O 1
ATOM 851 N N . LEU A 1 106 ? -15.321 6.594 4.371 1.00 90.56 106 LEU A N 1
ATOM 852 C CA . LEU A 1 106 ? -16.737 6.233 4.472 1.00 90.56 106 LEU A CA 1
ATOM 853 C C . LEU A 1 106 ? -16.977 4.776 4.066 1.00 90.56 106 LEU A C 1
ATOM 855 O O . LEU A 1 106 ? -17.696 4.050 4.753 1.00 90.56 106 LEU A O 1
ATOM 859 N N . LEU A 1 107 ? -16.357 4.338 2.969 1.00 90.56 107 LEU A N 1
ATOM 860 C CA . LEU A 1 107 ? -16.436 2.955 2.515 1.00 90.56 107 LEU A CA 1
ATOM 861 C C . LEU A 1 107 ? -15.845 1.996 3.555 1.00 90.56 107 LEU A C 1
ATOM 863 O O . LEU A 1 107 ? -16.471 0.992 3.882 1.00 90.56 107 LEU A O 1
ATOM 867 N N . LEU A 1 108 ? -14.678 2.313 4.118 1.00 93.12 108 LEU A N 1
ATOM 868 C CA . LEU A 1 108 ? -14.048 1.486 5.150 1.00 93.12 108 LEU A CA 1
ATOM 869 C C . LEU A 1 108 ? -14.893 1.412 6.420 1.00 93.12 108 LEU A C 1
ATOM 871 O O . LEU A 1 108 ? -15.066 0.327 6.966 1.00 93.12 108 LEU A O 1
ATOM 875 N N . ALA A 1 109 ? -15.480 2.526 6.853 1.00 94.00 109 ALA A N 1
ATOM 876 C CA . ALA A 1 109 ? -16.382 2.551 7.998 1.00 94.00 109 ALA A CA 1
ATOM 877 C C . ALA A 1 109 ? -17.602 1.635 7.798 1.00 94.00 109 ALA A C 1
ATOM 879 O O . ALA A 1 109 ? -18.006 0.946 8.735 1.00 94.00 109 ALA A O 1
ATOM 880 N N . GLN A 1 110 ? -18.141 1.572 6.573 1.00 92.06 110 GLN A N 1
ATOM 881 C CA . GLN A 1 110 ? -19.217 0.643 6.203 1.00 92.06 110 GLN A CA 1
ATOM 882 C C . GLN A 1 110 ? -18.744 -0.815 6.141 1.00 92.06 110 GLN A C 1
ATOM 884 O O . GLN A 1 110 ? -19.460 -1.712 6.579 1.00 92.06 110 GLN A O 1
ATOM 889 N N . MET A 1 111 ? -17.555 -1.062 5.584 1.00 91.88 111 MET A N 1
ATOM 890 C CA . MET A 1 111 ? -16.990 -2.408 5.432 1.00 91.88 111 MET A CA 1
ATOM 891 C C . MET A 1 111 ? -16.541 -3.017 6.767 1.00 91.88 111 MET A C 1
ATOM 893 O O . MET A 1 111 ? -16.560 -4.239 6.919 1.00 91.88 111 MET A O 1
ATOM 897 N N . PHE A 1 112 ? -16.154 -2.181 7.729 1.00 95.00 112 PHE A N 1
ATOM 898 C CA . PHE A 1 112 ? -15.635 -2.578 9.033 1.00 95.00 112 PHE A CA 1
ATOM 899 C C . PHE A 1 11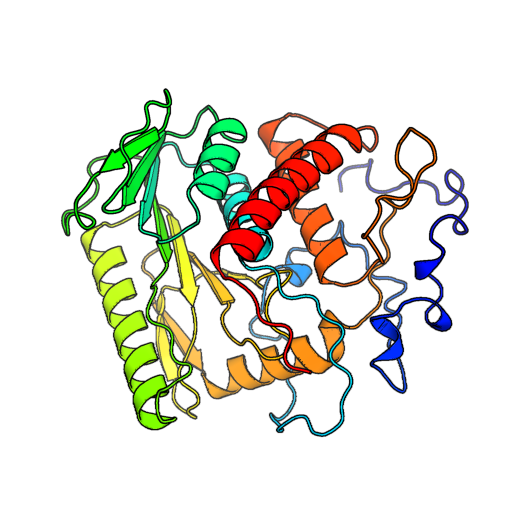2 ? -16.434 -1.914 10.170 1.00 95.00 112 PHE A C 1
ATOM 901 O O . PHE A 1 112 ? -15.889 -1.103 10.923 1.00 95.00 112 PHE A O 1
ATOM 908 N N . PRO A 1 113 ? -17.726 -2.256 10.340 1.00 95.19 113 PRO A N 1
ATOM 909 C CA . PRO A 1 113 ? -18.606 -1.579 11.297 1.00 95.19 113 PRO A CA 1
ATOM 910 C C . PRO A 1 113 ? -18.190 -1.778 12.765 1.00 95.19 113 PRO A C 1
ATOM 912 O O . PRO A 1 113 ? -18.592 -1.004 13.628 1.00 95.19 113 PRO A O 1
ATOM 915 N N . SER A 1 114 ? -17.383 -2.802 13.065 1.00 95.56 114 SER A N 1
ATOM 916 C CA . SER A 1 114 ? -16.847 -3.056 14.408 1.00 95.56 114 SER A CA 1
ATOM 917 C C . SER A 1 114 ? -15.627 -2.199 14.764 1.00 95.56 114 SER A C 1
ATOM 919 O O . SER A 1 114 ? -15.255 -2.149 15.933 1.00 95.56 114 SER A O 1
ATOM 921 N N . ILE A 1 115 ? -14.990 -1.558 13.779 1.00 96.25 115 ILE A N 1
ATOM 922 C CA . ILE A 1 115 ? -13.787 -0.743 13.973 1.00 96.25 115 ILE A CA 1
ATOM 923 C C . ILE A 1 115 ? -14.193 0.702 14.248 1.00 96.25 115 ILE A C 1
ATOM 925 O O . ILE A 1 115 ? -15.037 1.258 13.543 1.00 96.25 115 ILE A O 1
ATOM 929 N N . LYS A 1 116 ? -13.557 1.326 15.244 1.00 96.38 116 LYS A N 1
ATOM 930 C CA . LYS A 1 116 ? -13.712 2.755 15.544 1.00 96.38 116 LYS A CA 1
ATOM 931 C C . LYS A 1 116 ? -12.631 3.565 14.841 1.00 96.38 116 LYS A C 1
ATOM 933 O O . LYS A 1 116 ? -11.446 3.408 15.132 1.00 96.38 116 LYS A O 1
ATOM 938 N N . PHE A 1 117 ? -13.038 4.465 13.959 1.00 94.81 117 PHE A N 1
ATOM 939 C CA . PHE A 1 117 ? -12.144 5.333 13.205 1.00 94.81 117 PHE A CA 1
ATOM 940 C C . PHE A 1 117 ? -12.021 6.703 13.877 1.00 94.81 117 PHE A C 1
ATOM 942 O O . PHE A 1 117 ? -13.020 7.351 14.182 1.00 94.81 117 PHE A O 1
ATOM 949 N N . GLN A 1 118 ? -10.789 7.160 14.076 1.00 93.50 118 GLN A N 1
ATOM 950 C CA . GLN A 1 118 ? -10.456 8.529 14.466 1.00 93.50 118 GLN A CA 1
ATOM 951 C C . GLN A 1 118 ? -9.708 9.184 13.310 1.00 93.50 118 GLN A C 1
ATOM 953 O O . GLN A 1 118 ? -8.566 8.832 13.017 1.00 93.50 118 GLN A O 1
ATOM 958 N N . VAL A 1 119 ? -10.374 10.104 12.626 1.00 92.31 119 VAL A N 1
ATOM 959 C CA . VAL A 1 119 ? -9.895 10.714 11.387 1.00 92.31 119 VAL A CA 1
ATOM 960 C C . VAL A 1 119 ? -9.436 12.128 11.688 1.00 92.31 119 VAL A C 1
ATOM 962 O O . VAL A 1 119 ? -10.228 12.964 12.112 1.00 92.31 119 VAL A O 1
ATOM 965 N N . TYR A 1 120 ? -8.155 12.396 11.472 1.00 90.12 120 TYR A N 1
ATOM 966 C CA . TYR A 1 120 ? -7.558 13.712 11.659 1.00 90.12 120 TYR A CA 1
ATOM 967 C C . TYR A 1 120 ? -7.480 14.415 10.306 1.00 90.12 120 TYR A C 1
ATOM 969 O O . TYR A 1 120 ? -6.546 14.188 9.539 1.00 90.12 120 TYR A O 1
ATOM 977 N N . GLU A 1 121 ? -8.485 15.242 10.011 1.00 82.44 121 GLU A N 1
ATOM 978 C CA . GLU A 1 121 ? -8.614 15.977 8.753 1.00 82.44 121 GLU A CA 1
ATOM 979 C C . GLU A 1 121 ? -9.279 17.341 8.984 1.00 82.44 121 GLU A C 1
ATOM 981 O O . GLU A 1 121 ? -10.276 17.471 9.692 1.00 82.44 121 GLU A O 1
ATOM 986 N N . SER A 1 122 ? -8.718 18.389 8.384 1.00 65.56 122 SER A N 1
ATOM 987 C CA . SER A 1 122 ? -8.942 19.782 8.786 1.00 65.56 122 SER A CA 1
ATOM 988 C C . SER A 1 122 ? -10.244 20.428 8.291 1.00 65.56 122 SER A C 1
ATOM 990 O O . SER A 1 122 ? -10.374 21.648 8.378 1.00 65.56 122 SER A O 1
ATOM 992 N N . SER A 1 123 ? -11.216 19.680 7.756 1.00 70.94 123 SER A N 1
ATOM 993 C CA . SER A 1 123 ? -12.325 20.321 7.023 1.00 70.94 123 SER A CA 1
ATOM 994 C C . SER A 1 123 ? -13.676 19.599 6.991 1.00 70.94 123 SER A C 1
ATOM 996 O O . SER A 1 123 ? -14.579 20.063 6.294 1.00 70.94 123 SER A O 1
ATOM 998 N N . VAL A 1 124 ? -13.864 18.507 7.740 1.00 77.62 124 VAL A N 1
ATOM 999 C CA . VAL A 1 124 ? -15.079 17.683 7.627 1.00 77.62 124 VAL A CA 1
ATOM 1000 C C . VAL A 1 124 ? -15.780 17.516 8.974 1.00 77.62 124 VAL A C 1
ATOM 1002 O O . VAL A 1 124 ? -15.212 16.984 9.922 1.00 77.62 124 VAL A O 1
ATOM 1005 N N . GLU A 1 125 ? -17.055 17.908 9.027 1.00 77.75 125 GLU A N 1
ATOM 1006 C CA . GLU A 1 125 ? -17.981 17.561 10.108 1.00 77.75 125 GLU A CA 1
ATOM 1007 C C . GLU A 1 125 ? -19.051 16.609 9.563 1.00 77.75 125 GLU A C 1
ATOM 1009 O O . GLU A 1 125 ? -20.086 17.028 9.045 1.00 77.75 125 GLU A O 1
ATOM 1014 N N . LEU A 1 126 ? -18.796 15.305 9.661 1.00 84.94 126 LEU A N 1
ATOM 1015 C CA . LEU A 1 126 ? -19.778 14.271 9.343 1.00 84.94 126 LEU A CA 1
ATOM 1016 C C . LEU A 1 126 ? -20.047 13.404 10.566 1.00 84.94 126 LEU A C 1
ATOM 1018 O O . LEU A 1 126 ? -19.151 13.122 11.358 1.00 84.94 126 LEU A O 1
ATOM 1022 N N . LYS A 1 127 ? -21.303 12.978 10.714 1.00 86.88 127 LYS A N 1
ATOM 1023 C CA . LYS A 1 127 ? -21.726 12.074 11.785 1.00 86.88 127 LYS A CA 1
ATOM 1024 C C . LYS A 1 127 ? -21.925 10.680 11.224 1.00 86.88 127 LYS A C 1
ATOM 1026 O O . LYS A 1 127 ? -22.825 10.465 10.416 1.00 86.88 127 LYS A O 1
ATOM 1031 N N . ILE A 1 128 ? -21.078 9.760 11.662 1.00 91.38 128 ILE A N 1
ATOM 1032 C CA . ILE A 1 128 ? -21.134 8.337 11.338 1.00 91.38 128 ILE A CA 1
ATOM 1033 C C . ILE A 1 128 ? -20.812 7.604 12.630 1.00 91.38 128 ILE A C 1
ATOM 1035 O O . ILE A 1 128 ? -19.857 7.970 13.312 1.00 91.38 128 ILE A O 1
ATOM 1039 N N . ASP A 1 129 ? -21.604 6.594 12.975 1.00 92.94 129 ASP A N 1
ATOM 1040 C CA . ASP A 1 129 ? -21.597 6.004 14.319 1.00 92.94 129 ASP A CA 1
ATOM 1041 C C . ASP A 1 129 ? -20.219 5.491 14.767 1.00 92.94 129 ASP A C 1
ATOM 1043 O O . ASP A 1 129 ? -19.881 5.572 15.948 1.00 92.94 129 ASP A O 1
ATOM 1047 N N . ASN A 1 130 ? -19.401 5.004 13.831 1.00 94.81 130 ASN A N 1
ATOM 1048 C CA . ASN A 1 130 ? -18.063 4.483 14.096 1.00 94.81 130 ASN A CA 1
ATOM 1049 C C . ASN A 1 130 ? -16.920 5.383 13.590 1.00 94.81 130 ASN A C 1
ATOM 1051 O O . ASN A 1 130 ? -15.783 4.917 13.533 1.00 94.81 130 ASN A O 1
ATOM 1055 N N . VAL A 1 131 ? -17.180 6.652 13.247 1.00 94.44 131 VAL A N 1
ATOM 1056 C CA . VAL A 1 131 ? -16.147 7.602 12.793 1.00 94.44 131 VAL A CA 1
ATOM 1057 C C . VAL A 1 131 ? -16.207 8.897 13.598 1.00 94.44 131 VAL A C 1
ATOM 1059 O O . VAL A 1 131 ? -17.225 9.583 13.633 1.00 94.44 131 VAL A O 1
ATOM 1062 N N . THR A 1 132 ? -15.082 9.265 14.206 1.00 92.88 132 THR A N 1
ATOM 1063 C CA . THR A 1 132 ? -14.883 10.569 14.849 1.00 92.88 132 THR A CA 1
ATOM 1064 C C . THR A 1 132 ? -13.928 11.402 14.008 1.00 92.88 132 THR A C 1
ATOM 1066 O O . THR A 1 132 ? -12.795 10.983 13.778 1.00 92.88 132 THR A O 1
ATOM 1069 N N . PHE A 1 133 ? -14.364 12.584 13.572 1.00 91.31 133 PHE A N 1
ATOM 1070 C CA . PHE A 1 133 ? -13.506 13.540 12.872 1.00 91.31 133 PHE A CA 1
ATOM 1071 C C . PHE A 1 133 ? -12.883 14.532 13.855 1.00 91.31 133 PHE A C 1
ATOM 1073 O O . PHE A 1 133 ? -13.554 15.056 14.747 1.00 91.31 133 PHE A O 1
ATOM 1080 N N . HIS A 1 134 ? -11.594 14.801 13.674 1.00 89.56 134 HIS A N 1
ATOM 1081 C CA . HIS A 1 134 ? -10.811 15.740 14.461 1.00 89.56 134 HIS A CA 1
ATOM 1082 C C . HIS A 1 134 ? -10.250 16.830 13.536 1.00 89.56 134 HIS A C 1
ATOM 1084 O O . HIS A 1 134 ? -9.516 16.503 12.604 1.00 89.56 134 HIS A O 1
ATOM 1090 N N . PRO A 1 135 ? -10.518 18.122 13.803 1.00 82.19 135 PRO A N 1
ATOM 1091 C CA . PRO A 1 135 ? -10.082 19.221 12.936 1.00 82.19 135 PRO A CA 1
ATOM 1092 C C . PRO A 1 135 ? -8.587 19.565 13.074 1.00 82.19 135 PRO A C 1
ATOM 1094 O O . PRO A 1 135 ? -8.098 20.493 12.431 1.00 82.19 135 PRO A O 1
ATOM 1097 N N . THR A 1 136 ? -7.855 18.869 13.946 1.00 78.06 136 THR A N 1
ATOM 1098 C CA . THR A 1 136 ? -6.453 19.154 14.278 1.00 78.06 136 THR A CA 1
ATOM 1099 C C . THR A 1 136 ? -5.517 18.067 13.763 1.00 78.06 136 THR A C 1
ATOM 1101 O O . THR A 1 136 ? -5.947 16.991 13.369 1.00 78.06 136 THR A O 1
ATOM 1104 N N . VAL A 1 137 ? -4.210 18.327 13.798 1.00 79.62 137 VAL A N 1
ATOM 1105 C CA . VAL A 1 137 ? -3.178 17.304 13.561 1.00 79.62 137 VAL A CA 1
ATOM 1106 C C . VAL A 1 137 ? -3.264 16.219 14.645 1.00 79.62 137 VAL A C 1
ATOM 1108 O O . VAL A 1 137 ? -3.701 16.509 15.764 1.00 79.62 137 VAL A O 1
ATOM 1111 N N . ILE A 1 138 ? -2.829 14.989 14.332 1.00 79.19 138 ILE A N 1
ATOM 1112 C CA . ILE A 1 138 ? -2.680 13.922 15.335 1.00 79.19 138 ILE A CA 1
ATOM 1113 C C . ILE A 1 138 ? -1.919 14.466 16.554 1.00 79.19 138 ILE A C 1
ATOM 1115 O O . ILE A 1 138 ? -0.813 14.998 16.394 1.00 79.19 138 ILE A O 1
ATOM 1119 N N . PRO A 1 139 ? -2.458 14.304 17.773 1.00 77.31 139 PRO A N 1
ATOM 1120 C CA . PRO A 1 139 ? -1.731 14.645 18.978 1.00 77.31 139 PRO A CA 1
ATOM 1121 C C . PRO A 1 139 ? -0.497 13.748 19.101 1.00 77.31 139 PRO A C 1
ATOM 1123 O O . PRO A 1 139 ? -0.572 12.527 19.000 1.00 77.31 139 PRO A O 1
ATOM 1126 N N . LEU A 1 140 ? 0.656 14.361 19.360 1.00 76.44 140 LEU A N 1
ATOM 1127 C CA . LEU A 1 140 ? 1.942 13.679 19.548 1.00 76.44 140 LEU A CA 1
ATOM 1128 C C . LEU A 1 140 ? 2.064 13.006 20.929 1.00 76.44 140 LEU A C 1
ATOM 1130 O O . LEU A 1 140 ? 3.134 13.004 21.537 1.00 76.44 140 LEU A O 1
ATOM 1134 N N . THR A 1 141 ? 0.959 12.472 21.437 1.00 76.12 141 THR A N 1
ATOM 1135 C CA . THR A 1 141 ? 0.864 11.763 22.713 1.00 76.12 141 THR A CA 1
ATOM 1136 C C . THR A 1 141 ? 0.542 10.292 22.460 1.00 76.12 141 THR A C 1
ATOM 1138 O O . THR A 1 141 ? -0.205 10.012 21.519 1.00 76.12 141 THR A O 1
ATOM 1141 N N . PRO A 1 142 ? 1.039 9.361 23.297 1.00 78.38 142 PRO A N 1
ATOM 1142 C CA . PRO A 1 142 ? 0.708 7.947 23.176 1.00 78.38 142 PRO A CA 1
ATOM 1143 C C . PRO A 1 142 ? -0.799 7.731 23.131 1.00 78.38 142 PRO A C 1
ATOM 1145 O O . PRO A 1 142 ? -1.547 8.363 23.886 1.00 78.38 142 PRO A O 1
ATOM 1148 N N . PHE A 1 143 ? -1.245 6.835 22.257 1.00 76.19 143 PHE A N 1
ATOM 1149 C CA . PHE A 1 143 ? -2.651 6.473 22.218 1.00 76.19 143 PHE A C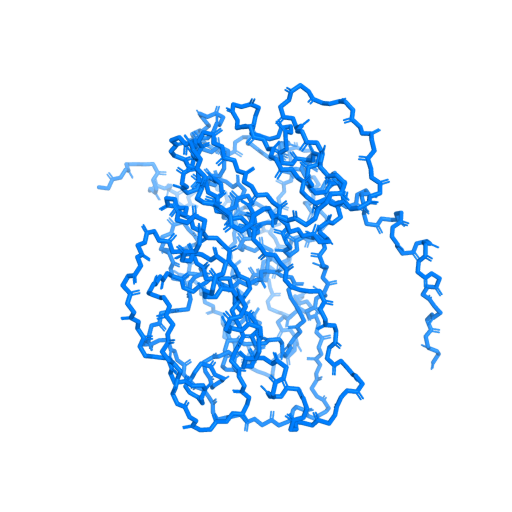A 1
ATOM 1150 C C . PHE A 1 143 ? -3.001 5.715 23.499 1.00 76.19 143 PHE A C 1
ATOM 1152 O O . PHE A 1 143 ? -2.364 4.728 23.853 1.00 76.19 143 PHE A O 1
ATOM 1159 N N . SER A 1 144 ? -4.023 6.182 24.210 1.00 74.56 144 SER A N 1
ATOM 1160 C CA . SER A 1 144 ? -4.512 5.535 25.433 1.00 74.56 144 SER A CA 1
ATOM 1161 C C . SER A 1 144 ? -5.398 4.315 25.155 1.00 74.56 144 SER A C 1
ATOM 1163 O O . SER A 1 144 ? -5.864 3.668 26.091 1.00 74.56 144 SER A O 1
ATOM 1165 N N . LEU A 1 145 ? -5.660 4.014 23.880 1.00 75.81 145 LEU A N 1
ATOM 1166 C CA . LEU A 1 145 ? -6.610 2.995 23.458 1.00 75.81 145 LEU A CA 1
ATOM 1167 C C . LEU A 1 145 ? -5.913 1.651 23.184 1.00 75.81 145 LEU A C 1
ATOM 1169 O O . LEU A 1 145 ? -4.914 1.618 22.455 1.00 75.81 145 LEU A O 1
ATOM 1173 N N . PRO A 1 146 ? -6.443 0.533 23.712 1.00 74.81 146 PRO A N 1
ATOM 1174 C CA . PRO A 1 146 ? -5.937 -0.797 23.393 1.00 74.81 146 PRO A CA 1
ATOM 1175 C C . PRO A 1 146 ? -6.123 -1.112 21.902 1.00 74.81 146 PRO A C 1
ATOM 1177 O O . PRO A 1 146 ? -7.019 -0.571 21.248 1.00 74.81 146 PRO A O 1
ATOM 1180 N N . SER A 1 147 ? -5.264 -1.986 21.366 1.00 87.81 147 SER A N 1
ATOM 1181 C CA . SER A 1 147 ? -5.362 -2.516 19.993 1.00 87.81 147 SER A CA 1
ATOM 1182 C C . SER A 1 147 ? -5.564 -1.431 18.926 1.00 87.81 147 SER A C 1
ATOM 1184 O O . SER A 1 147 ? -6.402 -1.563 18.032 1.00 87.81 147 SER A O 1
ATOM 1186 N N . THR A 1 148 ? -4.826 -0.325 19.062 1.00 92.94 148 THR A N 1
ATOM 1187 C CA . THR A 1 148 ? -4.909 0.813 18.143 1.00 92.94 148 THR A CA 1
ATOM 1188 C C . THR A 1 148 ? -3.955 0.625 16.977 1.00 92.94 148 THR A C 1
ATOM 1190 O O . THR A 1 148 ? -2.761 0.397 17.192 1.00 92.94 148 THR A O 1
ATOM 1193 N N . SER A 1 149 ? -4.462 0.763 15.757 1.00 94.88 149 SER A N 1
ATOM 1194 C CA . SER A 1 149 ? -3.645 0.860 14.552 1.00 94.88 149 SER A CA 1
ATOM 1195 C C . SER A 1 149 ? -3.486 2.302 14.094 1.00 94.88 149 SER A C 1
ATOM 1197 O O . SER A 1 149 ? -4.415 3.103 14.202 1.00 94.88 149 SER A O 1
ATOM 1199 N N . LEU A 1 150 ? -2.326 2.619 13.524 1.00 94.12 150 LEU A N 1
ATOM 1200 C CA . LEU A 1 150 ? -2.071 3.897 12.865 1.00 94.12 150 LEU A CA 1
ATOM 1201 C C . LEU A 1 150 ? -2.041 3.714 11.348 1.00 94.12 150 LEU A C 1
ATOM 1203 O O . LEU A 1 150 ? -1.227 2.956 10.834 1.00 94.12 150 LEU A O 1
ATOM 1207 N N . ILE A 1 151 ? -2.870 4.462 10.633 1.00 93.38 151 ILE A N 1
ATOM 1208 C CA . ILE A 1 151 ? -2.780 4.635 9.187 1.00 93.38 151 ILE A CA 1
ATOM 1209 C C . ILE A 1 151 ? -2.357 6.079 8.931 1.00 93.38 151 ILE A C 1
ATOM 1211 O O . ILE A 1 151 ? -3.089 7.020 9.237 1.00 93.38 151 ILE A O 1
ATOM 1215 N N . TYR A 1 152 ? -1.164 6.261 8.380 1.00 91.38 152 TYR A N 1
ATOM 1216 C CA . TYR A 1 152 ? -0.617 7.587 8.115 1.00 91.38 152 TYR A CA 1
ATOM 1217 C C . TYR A 1 152 ? -0.273 7.731 6.639 1.00 91.38 152 TYR A C 1
ATOM 1219 O O . TYR A 1 152 ? 0.396 6.866 6.087 1.00 91.38 152 TYR A O 1
ATOM 1227 N N . GLN A 1 153 ? -0.677 8.834 6.009 1.00 86.94 153 GLN A N 1
ATOM 1228 C CA . GLN A 1 153 ? -0.221 9.218 4.674 1.00 86.94 153 GLN A CA 1
ATOM 1229 C C . GLN A 1 153 ? 0.365 10.620 4.702 1.00 86.94 153 GLN A C 1
ATOM 1231 O O . GLN A 1 153 ? -0.284 11.569 5.136 1.00 86.94 153 GLN A O 1
ATOM 1236 N N . ASN A 1 154 ? 1.589 10.751 4.191 1.00 78.44 154 ASN A N 1
ATOM 1237 C CA . ASN A 1 154 ? 2.200 12.053 3.977 1.00 78.44 154 ASN A CA 1
ATOM 1238 C C . ASN A 1 154 ? 1.824 12.586 2.587 1.00 78.44 154 ASN A C 1
ATOM 1240 O O . ASN A 1 154 ? 1.703 11.821 1.634 1.00 78.44 154 ASN A O 1
ATOM 1244 N N . ILE A 1 155 ? 1.610 13.896 2.483 1.00 62.94 155 ILE A N 1
ATOM 1245 C CA . ILE A 1 155 ? 0.842 14.516 1.387 1.00 62.94 155 ILE A CA 1
ATOM 1246 C C . ILE A 1 155 ? 1.742 15.342 0.456 1.00 62.94 155 ILE A C 1
ATOM 1248 O O . ILE A 1 155 ? 1.313 15.812 -0.597 1.00 62.94 155 ILE A O 1
ATOM 1252 N N . GLN A 1 156 ? 3.012 15.546 0.808 1.00 73.06 156 GLN A N 1
ATOM 1253 C CA . GLN A 1 156 ? 3.862 16.448 0.036 1.00 73.06 156 GLN A CA 1
ATOM 1254 C C . GLN A 1 156 ? 4.216 15.855 -1.333 1.00 73.06 156 GLN A C 1
ATOM 1256 O O . GLN A 1 156 ? 5.006 14.919 -1.448 1.00 73.06 156 GLN A O 1
ATOM 1261 N N . GLN A 1 157 ? 3.630 16.439 -2.380 1.00 69.31 157 GLN A N 1
ATOM 1262 C CA . GLN A 1 157 ? 3.907 16.081 -3.766 1.00 69.31 157 GLN A CA 1
ATOM 1263 C C . GLN A 1 157 ? 5.322 16.513 -4.160 1.00 69.31 157 GLN A C 1
ATOM 1265 O O . GLN A 1 157 ? 5.716 17.664 -3.982 1.00 69.31 157 GLN A O 1
ATOM 1270 N N . SER A 1 158 ? 6.078 15.589 -4.750 1.00 74.62 158 SER A N 1
ATOM 1271 C CA . SER A 1 158 ? 7.484 15.793 -5.110 1.00 74.62 158 SER A CA 1
ATOM 1272 C C . SER A 1 158 ? 7.693 16.295 -6.547 1.00 74.62 158 SER A C 1
ATOM 1274 O O . SER A 1 158 ? 8.809 16.650 -6.923 1.00 74.62 158 SER A O 1
ATOM 1276 N N . SER A 1 159 ? 6.642 16.360 -7.372 1.00 73.88 159 SER A N 1
ATOM 1277 C CA . SER A 1 159 ? 6.750 16.450 -8.839 1.00 73.88 159 SER A CA 1
ATOM 1278 C C . SER A 1 159 ? 7.389 17.730 -9.394 1.00 73.88 159 SER A C 1
ATOM 1280 O O . SER A 1 159 ? 7.675 17.782 -10.587 1.00 73.88 159 SER A O 1
ATOM 1282 N N . GLN A 1 160 ? 7.613 18.753 -8.566 1.00 85.44 160 GLN A N 1
ATOM 1283 C CA . GLN A 1 160 ? 8.244 20.023 -8.961 1.00 85.44 160 GLN A CA 1
ATOM 1284 C C . GLN A 1 160 ? 9.644 20.231 -8.360 1.00 85.44 160 GLN A C 1
ATOM 1286 O O . GLN A 1 160 ? 10.274 21.257 -8.604 1.00 85.44 160 GLN A O 1
ATOM 1291 N N . LEU A 1 161 ? 10.135 19.276 -7.571 1.00 91.25 161 LEU A N 1
ATOM 1292 C CA . LEU A 1 161 ? 11.411 19.382 -6.873 1.00 91.25 161 LEU A CA 1
ATOM 1293 C C . LEU A 1 161 ? 12.572 18.838 -7.722 1.00 91.25 161 LEU A C 1
ATOM 1295 O O . LEU A 1 161 ? 12.392 17.956 -8.563 1.00 91.25 161 LEU A O 1
ATOM 1299 N N . THR A 1 162 ? 13.779 19.354 -7.482 1.00 94.69 162 THR A N 1
ATOM 1300 C CA . THR A 1 162 ? 15.023 18.749 -7.987 1.00 94.69 162 THR A CA 1
ATOM 1301 C C . THR A 1 162 ? 15.244 17.380 -7.339 1.00 94.69 162 THR A C 1
ATOM 1303 O O . THR A 1 162 ? 14.713 17.130 -6.261 1.00 94.69 162 THR A O 1
ATOM 1306 N N . LEU A 1 163 ? 16.055 16.504 -7.946 1.00 92.88 163 LEU A N 1
ATOM 1307 C CA . LEU A 1 163 ? 16.331 15.171 -7.385 1.00 92.88 163 LEU A CA 1
ATOM 1308 C C . LEU A 1 163 ? 16.833 15.242 -5.932 1.00 92.88 163 LEU A C 1
ATOM 1310 O O . LEU A 1 163 ? 16.324 14.530 -5.073 1.00 92.88 163 LEU A O 1
ATOM 1314 N N . ASP A 1 164 ? 17.762 16.154 -5.641 1.00 95.50 164 ASP A N 1
ATOM 1315 C CA . ASP A 1 164 ? 18.294 16.339 -4.286 1.00 95.50 164 ASP A CA 1
ATOM 1316 C C . ASP A 1 164 ? 17.211 16.792 -3.300 1.00 95.50 164 ASP A C 1
ATOM 1318 O O . ASP A 1 164 ? 17.130 16.284 -2.183 1.00 95.50 164 ASP A O 1
ATOM 1322 N N . ALA A 1 165 ? 16.330 17.706 -3.719 1.00 95.12 165 ALA A N 1
ATOM 1323 C CA . ALA A 1 165 ? 15.216 18.157 -2.891 1.00 95.12 165 ALA A CA 1
ATOM 1324 C C . ALA A 1 165 ? 14.161 17.054 -2.688 1.00 95.12 165 ALA A C 1
ATOM 1326 O O . ALA A 1 165 ? 13.588 16.964 -1.606 1.00 95.12 165 ALA A O 1
ATOM 1327 N N . GLN A 1 166 ? 13.928 16.191 -3.683 1.00 93.88 166 GLN A N 1
ATOM 1328 C CA . GLN A 1 166 ? 13.065 15.012 -3.545 1.00 93.88 166 GLN A CA 1
ATOM 1329 C C . GLN A 1 166 ? 13.663 13.994 -2.567 1.00 93.88 166 GLN A C 1
ATOM 1331 O O . GLN A 1 166 ? 12.964 13.507 -1.684 1.00 93.88 166 GLN A O 1
ATOM 1336 N N . ASN A 1 167 ? 14.962 13.714 -2.673 1.00 95.56 167 ASN A N 1
ATOM 1337 C CA . ASN A 1 167 ? 15.658 12.815 -1.756 1.00 95.56 167 ASN A CA 1
ATOM 1338 C C . ASN A 1 167 ? 15.625 13.350 -0.315 1.00 95.56 167 ASN A C 1
ATOM 1340 O O . ASN A 1 167 ? 15.281 12.610 0.605 1.00 95.56 167 ASN A O 1
ATOM 1344 N N . ALA A 1 168 ? 15.896 14.644 -0.117 1.00 95.50 168 ALA A N 1
ATOM 1345 C CA . ALA A 1 168 ? 15.798 15.284 1.195 1.00 95.50 168 ALA A CA 1
ATOM 1346 C C . ALA A 1 168 ? 14.366 15.245 1.761 1.00 95.50 168 ALA A C 1
ATOM 1348 O O . ALA A 1 168 ? 14.174 15.003 2.954 1.00 95.50 168 ALA A O 1
ATOM 1349 N N . LEU A 1 169 ? 13.360 15.437 0.901 1.00 93.88 169 LEU A N 1
ATOM 1350 C CA . LEU A 1 169 ? 11.951 15.308 1.260 1.00 93.88 169 LEU A CA 1
ATOM 1351 C C . LEU A 1 169 ? 11.632 13.895 1.770 1.00 93.88 169 LEU A C 1
ATOM 1353 O O . LEU A 1 169 ? 11.040 13.760 2.838 1.00 93.88 169 LEU A O 1
ATOM 1357 N N . TYR A 1 170 ? 12.064 12.851 1.058 1.00 94.81 170 TYR A N 1
ATOM 1358 C CA . TYR A 1 170 ? 11.822 11.463 1.463 1.00 94.81 170 TYR A CA 1
ATOM 1359 C C . TYR A 1 170 ? 12.511 11.096 2.778 1.00 94.81 170 TYR A C 1
ATOM 1361 O O . TYR A 1 170 ? 11.887 10.462 3.627 1.00 94.81 170 TYR A O 1
ATOM 1369 N N . VAL A 1 171 ? 13.740 11.566 3.016 1.00 96.06 171 VAL A N 1
ATOM 1370 C CA . VAL A 1 171 ? 14.388 11.404 4.330 1.00 96.06 171 VAL A CA 1
ATOM 1371 C C . VAL A 1 171 ? 13.568 12.087 5.427 1.00 96.06 171 VAL A C 1
ATOM 1373 O O . VAL A 1 171 ? 13.274 11.480 6.453 1.00 96.06 171 VAL A O 1
ATOM 1376 N N . SER A 1 172 ? 13.122 13.326 5.199 1.00 95.12 172 SER A N 1
ATOM 1377 C CA . SER A 1 172 ? 12.280 14.045 6.162 1.00 95.12 172 SER A CA 1
ATOM 1378 C C . SER A 1 172 ? 10.947 13.333 6.432 1.00 95.12 172 SER A C 1
ATOM 1380 O O . SER A 1 172 ? 10.458 13.345 7.567 1.00 95.12 172 SER A O 1
ATOM 1382 N N . HIS A 1 173 ? 10.364 12.685 5.420 1.00 94.31 173 HIS A N 1
ATOM 1383 C CA . HIS A 1 173 ? 9.146 11.887 5.568 1.00 94.31 173 HIS A CA 1
ATOM 1384 C C . HIS A 1 173 ? 9.380 10.670 6.455 1.00 94.31 173 HIS A C 1
ATOM 1386 O O . HIS A 1 173 ? 8.597 10.474 7.385 1.00 94.31 173 HIS A O 1
ATOM 1392 N N . LEU A 1 174 ? 10.463 9.920 6.230 1.00 95.75 174 LEU A N 1
ATOM 1393 C CA . LEU A 1 174 ? 10.840 8.788 7.078 1.00 95.75 174 LEU A CA 1
ATOM 1394 C C . LEU A 1 174 ? 11.015 9.242 8.531 1.00 95.75 174 LEU A C 1
ATOM 1396 O O . LEU A 1 174 ? 10.388 8.687 9.427 1.00 95.75 174 LEU A O 1
ATOM 1400 N N . GLU A 1 175 ? 11.764 10.314 8.788 1.00 95.69 175 GLU A N 1
ATOM 1401 C CA . GLU A 1 175 ? 11.958 10.811 10.158 1.00 95.69 175 GLU A CA 1
ATOM 1402 C C . GLU A 1 175 ? 10.645 11.246 10.826 1.00 95.69 175 GLU A C 1
ATOM 1404 O O . GLU A 1 175 ? 10.399 10.956 12.002 1.00 95.69 175 GLU A O 1
ATOM 1409 N N . THR A 1 176 ? 9.750 11.886 10.069 1.00 93.00 176 THR A N 1
ATOM 1410 C CA . THR A 1 176 ? 8.426 12.287 10.566 1.00 93.00 176 THR A CA 1
ATOM 1411 C C . THR A 1 176 ? 7.575 11.069 10.920 1.00 93.00 176 THR A C 1
ATOM 1413 O O . THR A 1 176 ? 7.001 11.013 12.010 1.00 93.00 176 THR A O 1
ATOM 1416 N N . GLN A 1 177 ? 7.525 10.073 10.034 1.00 94.75 177 GLN A N 1
ATOM 1417 C CA . GLN A 1 177 ? 6.811 8.814 10.253 1.00 94.75 177 GLN A CA 1
ATOM 1418 C C . GLN A 1 177 ? 7.381 8.055 11.453 1.00 94.75 177 GLN A C 1
ATOM 1420 O O . GLN A 1 177 ? 6.624 7.601 12.313 1.00 94.75 177 GLN A O 1
ATOM 1425 N N . LYS A 1 178 ? 8.714 7.977 11.556 1.00 95.75 178 LYS A N 1
ATOM 1426 C CA . LYS A 1 178 ? 9.423 7.337 12.666 1.00 95.75 178 LYS A CA 1
ATOM 1427 C C . LYS A 1 178 ? 9.058 7.994 13.989 1.00 95.75 178 LYS A C 1
ATOM 1429 O O . LYS A 1 178 ? 8.634 7.319 14.925 1.00 95.75 178 LYS A O 1
ATOM 1434 N N . SER A 1 179 ? 9.150 9.323 14.042 1.00 94.12 179 SER A N 1
ATOM 1435 C CA . SER A 1 179 ? 8.786 10.111 15.219 1.00 94.12 179 SER A CA 1
ATOM 1436 C C . SER A 1 179 ? 7.323 9.909 15.611 1.00 94.12 179 SER A C 1
ATOM 1438 O O . SER A 1 179 ? 7.029 9.730 16.792 1.00 94.12 179 SER A O 1
ATOM 1440 N N . LEU A 1 180 ? 6.411 9.911 14.636 1.00 92.00 180 LEU A N 1
ATOM 1441 C CA . LEU A 1 180 ? 4.985 9.718 14.873 1.00 92.00 180 LEU A CA 1
ATOM 1442 C C . LEU A 1 180 ? 4.700 8.344 15.486 1.00 92.00 180 LEU A C 1
ATOM 1444 O O . LEU A 1 180 ? 4.037 8.277 16.518 1.00 92.00 180 LEU A O 1
ATOM 1448 N N . ILE A 1 181 ? 5.233 7.266 14.907 1.00 94.50 181 ILE A N 1
ATOM 1449 C CA . ILE A 1 181 ? 5.040 5.897 15.410 1.00 94.50 181 ILE A CA 1
ATOM 1450 C C . ILE A 1 181 ? 5.610 5.755 16.827 1.00 94.50 181 ILE A C 1
ATOM 1452 O O . ILE A 1 181 ? 4.926 5.226 17.695 1.00 94.50 181 ILE A O 1
ATOM 1456 N N . LEU A 1 182 ? 6.811 6.281 17.104 1.00 94.12 182 LEU A N 1
ATOM 1457 C CA . LEU A 1 182 ? 7.405 6.226 18.451 1.00 94.12 182 LEU A CA 1
ATOM 1458 C C . LEU A 1 182 ? 6.585 6.986 19.497 1.00 94.12 182 LEU A C 1
ATOM 1460 O O . LEU A 1 182 ? 6.501 6.563 20.646 1.00 94.12 182 LEU A O 1
ATOM 1464 N N . LYS A 1 183 ? 6.013 8.133 19.120 1.00 91.12 183 LYS A N 1
ATOM 1465 C CA . LYS A 1 183 ? 5.229 8.971 20.037 1.00 91.12 183 LYS A CA 1
ATOM 1466 C C . LYS A 1 183 ? 3.842 8.407 20.294 1.00 91.12 183 LYS A C 1
ATOM 1468 O O . LYS A 1 183 ? 3.310 8.592 21.382 1.00 91.12 183 LYS A O 1
ATOM 1473 N N . THR A 1 184 ? 3.258 7.763 19.292 1.00 89.69 184 THR A N 1
ATOM 1474 C CA . THR A 1 184 ? 1.889 7.249 19.356 1.00 89.69 184 THR A CA 1
ATOM 1475 C C . THR A 1 184 ? 1.814 5.794 19.816 1.00 89.69 184 THR A C 1
ATOM 1477 O O . THR A 1 184 ? 0.793 5.397 20.374 1.00 89.69 184 THR A O 1
ATOM 1480 N N . SER A 1 185 ? 2.901 5.033 19.649 1.00 92.62 185 SER A N 1
ATOM 1481 C CA . SER A 1 185 ? 3.052 3.624 20.032 1.00 92.62 185 SER A CA 1
ATOM 1482 C C . SER A 1 185 ? 1.879 2.737 19.593 1.00 92.62 185 SER A C 1
ATOM 1484 O O . SER A 1 185 ? 1.274 2.063 20.432 1.00 92.62 185 SER A O 1
ATOM 1486 N N . PRO A 1 186 ? 1.513 2.730 18.297 1.00 94.94 186 PRO A N 1
ATOM 1487 C CA . PRO A 1 186 ? 0.409 1.914 17.822 1.00 94.94 186 PRO A CA 1
ATOM 1488 C C . PRO A 1 186 ? 0.774 0.422 17.880 1.00 94.94 186 PRO A C 1
ATOM 1490 O O . PRO A 1 186 ? 1.936 0.044 17.734 1.00 94.94 186 PRO A O 1
ATOM 1493 N N . SER A 1 187 ? -0.233 -0.434 18.055 1.00 95.62 187 SER A N 1
ATOM 1494 C CA . SER A 1 187 ? -0.068 -1.896 18.037 1.00 95.62 187 SER A CA 1
ATOM 1495 C C . SER A 1 187 ? 0.314 -2.421 16.653 1.00 95.62 187 SER A C 1
ATOM 1497 O O . SER A 1 187 ? 1.109 -3.348 16.532 1.00 95.62 187 SER A O 1
ATOM 1499 N N . THR A 1 188 ? -0.225 -1.802 15.603 1.00 97.19 188 THR A N 1
ATOM 1500 C CA . THR A 1 188 ? 0.179 -2.021 14.215 1.00 97.19 188 THR A CA 1
ATOM 1501 C C . THR A 1 188 ? 0.128 -0.705 13.453 1.00 97.19 188 THR A C 1
ATOM 1503 O O . THR A 1 188 ? -0.590 0.222 13.835 1.00 97.19 188 THR A O 1
ATOM 1506 N N . PHE A 1 189 ? 0.882 -0.583 12.370 1.00 97.38 189 PHE A N 1
ATOM 1507 C CA . PHE A 1 189 ? 0.866 0.628 11.560 1.00 97.38 189 PHE A CA 1
ATOM 1508 C C . PHE A 1 189 ? 0.968 0.333 10.072 1.00 97.38 189 PHE A C 1
ATOM 1510 O O . PHE A 1 189 ? 1.5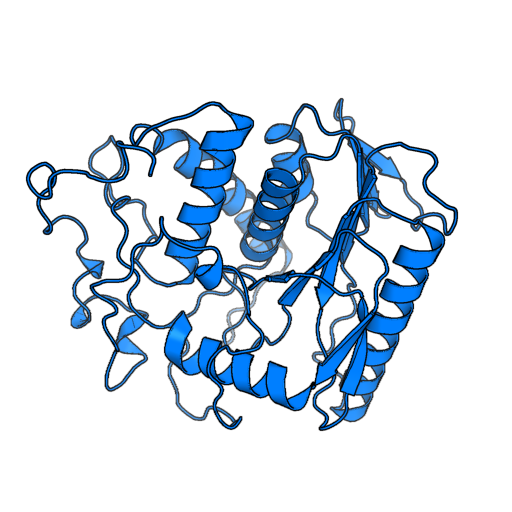87 -0.645 9.652 1.00 97.38 189 PHE A O 1
ATOM 1517 N N . LEU A 1 190 ? 0.369 1.232 9.300 1.00 97.19 190 LEU A N 1
ATOM 1518 C CA . LEU A 1 190 ? 0.451 1.316 7.859 1.00 97.19 190 LEU A CA 1
ATOM 1519 C C . LEU A 1 190 ? 0.972 2.693 7.481 1.00 97.19 190 LEU A C 1
ATOM 1521 O O . LEU A 1 190 ? 0.338 3.709 7.782 1.00 97.19 190 LEU A O 1
ATOM 1525 N N . ILE A 1 191 ? 2.104 2.718 6.788 1.00 96.38 191 ILE A N 1
ATOM 1526 C CA . ILE A 1 191 ? 2.674 3.954 6.254 1.00 96.38 191 ILE A CA 1
ATOM 1527 C C . ILE A 1 191 ? 3.096 3.769 4.791 1.00 96.38 191 ILE A C 1
ATOM 1529 O O . ILE A 1 191 ? 3.529 2.675 4.416 1.00 96.38 191 ILE A O 1
ATOM 1533 N N . PRO A 1 192 ? 3.019 4.817 3.952 1.00 95.56 192 PRO A N 1
ATOM 1534 C CA . PRO A 1 192 ? 3.729 4.831 2.688 1.00 95.56 192 PRO A CA 1
ATOM 1535 C C . PRO A 1 192 ? 5.229 4.832 2.980 1.00 95.56 192 PRO A C 1
ATOM 1537 O O . PRO A 1 192 ? 5.727 5.652 3.750 1.00 95.56 192 PRO A O 1
ATOM 1540 N N . PHE A 1 193 ? 5.937 3.899 2.366 1.00 96.88 193 PHE A N 1
ATOM 1541 C CA . PHE A 1 193 ? 7.360 3.682 2.518 1.00 96.88 193 PHE A CA 1
ATOM 1542 C C . PHE A 1 193 ? 8.030 3.890 1.166 1.00 96.88 193 PHE A C 1
ATOM 1544 O O . PHE A 1 193 ? 7.867 3.099 0.233 1.00 96.88 193 PHE A O 1
ATOM 1551 N N . GLN A 1 194 ? 8.765 4.990 1.058 1.00 95.81 194 GLN A N 1
ATOM 1552 C CA . GLN A 1 194 ? 9.541 5.336 -0.120 1.00 95.81 194 GLN A CA 1
ATOM 1553 C C . GLN A 1 194 ? 10.925 5.784 0.332 1.00 95.81 194 GLN A C 1
ATOM 1555 O O . GLN A 1 194 ? 11.056 6.624 1.221 1.00 95.81 194 GLN A O 1
ATOM 1560 N N . LEU A 1 195 ? 11.952 5.204 -0.281 1.00 96.56 195 LEU A N 1
ATOM 1561 C CA . LEU A 1 195 ? 13.335 5.570 -0.013 1.00 96.56 195 LEU A CA 1
ATOM 1562 C C . LEU A 1 195 ? 13.837 6.588 -1.048 1.00 96.56 195 LEU A C 1
ATOM 1564 O O . LEU A 1 195 ? 13.363 6.580 -2.190 1.00 96.56 195 LEU A O 1
ATOM 1568 N N . PRO A 1 196 ? 14.806 7.439 -0.671 1.00 96.62 196 PRO A N 1
ATOM 1569 C CA . PRO A 1 196 ? 15.562 8.265 -1.608 1.00 96.62 196 PRO A CA 1
ATOM 1570 C C . PRO A 1 196 ? 16.197 7.447 -2.737 1.00 96.62 196 PRO A C 1
ATOM 1572 O O . PRO A 1 196 ? 16.585 6.299 -2.539 1.00 96.62 196 PRO A O 1
ATOM 1575 N N . TRP A 1 197 ? 16.379 8.054 -3.908 1.00 95.44 197 TRP A N 1
ATOM 1576 C CA . TRP A 1 197 ? 17.139 7.455 -5.009 1.00 95.44 197 TRP A CA 1
ATOM 1577 C C . TRP A 1 197 ? 18.638 7.657 -4.778 1.00 95.44 197 TRP A C 1
ATOM 1579 O O . TRP A 1 197 ? 19.269 8.541 -5.363 1.00 95.44 197 TRP A O 1
ATOM 1589 N N . THR A 1 198 ? 19.190 6.870 -3.858 1.00 96.44 198 THR A N 1
ATOM 1590 C CA . THR A 1 198 ? 20.603 6.879 -3.461 1.00 96.44 198 THR A CA 1
ATOM 1591 C C . THR A 1 198 ? 21.130 5.443 -3.349 1.00 96.44 198 THR A C 1
ATOM 1593 O O . THR A 1 198 ? 20.378 4.471 -3.398 1.00 96.44 198 THR A O 1
ATOM 1596 N N . ASN A 1 199 ? 22.445 5.293 -3.176 1.00 97.31 199 ASN A N 1
ATOM 1597 C CA . ASN A 1 199 ? 23.070 4.000 -2.864 1.00 97.31 199 ASN A CA 1
ATOM 1598 C C . ASN A 1 199 ? 23.184 3.751 -1.351 1.00 97.31 199 ASN A C 1
ATOM 1600 O O . ASN A 1 199 ? 23.915 2.860 -0.924 1.00 97.31 199 ASN A O 1
ATOM 1604 N N . GLU A 1 200 ? 22.508 4.564 -0.542 1.00 98.06 200 GLU A N 1
ATOM 1605 C CA . GLU A 1 200 ? 22.581 4.490 0.910 1.00 98.06 200 GLU A CA 1
ATOM 1606 C C . GLU A 1 200 ? 21.649 3.407 1.470 1.00 98.06 200 GLU A C 1
ATOM 1608 O O . GLU A 1 200 ? 20.779 2.843 0.794 1.00 98.06 200 GLU A O 1
ATOM 1613 N N . THR A 1 201 ? 21.857 3.115 2.748 1.00 98.19 201 THR A N 1
ATOM 1614 C CA . THR A 1 201 ? 20.985 2.271 3.558 1.00 98.19 201 THR A CA 1
ATOM 1615 C C . THR A 1 201 ? 20.305 3.122 4.616 1.00 98.19 201 THR A C 1
ATOM 1617 O O . THR A 1 201 ? 20.969 3.941 5.251 1.00 98.19 201 THR A O 1
ATOM 1620 N N . TYR A 1 202 ? 19.020 2.886 4.854 1.00 98.12 202 TYR A N 1
ATOM 1621 C CA . TYR A 1 202 ? 18.230 3.619 5.839 1.00 98.12 202 TYR A CA 1
ATOM 1622 C C . TYR A 1 202 ? 17.717 2.669 6.924 1.00 98.12 202 TYR A C 1
ATOM 1624 O O . TYR A 1 202 ? 17.151 1.619 6.617 1.00 98.12 202 TYR A O 1
ATOM 1632 N N . GLU A 1 203 ? 17.907 3.032 8.194 1.00 98.31 203 GLU A N 1
ATOM 1633 C CA . GLU A 1 203 ? 17.347 2.290 9.328 1.00 98.31 203 GLU A CA 1
ATOM 1634 C C . GLU A 1 203 ? 15.925 2.756 9.640 1.00 98.31 203 GLU A C 1
ATOM 1636 O O . GLU A 1 203 ? 15.685 3.897 10.055 1.00 98.31 203 GLU A O 1
ATOM 1641 N N . PHE A 1 204 ? 14.976 1.840 9.490 1.00 98.06 204 PHE A N 1
ATOM 1642 C CA . PHE A 1 204 ? 13.566 2.095 9.741 1.00 98.06 204 PHE A CA 1
ATOM 1643 C C . PHE A 1 204 ? 12.919 0.912 10.462 1.00 98.06 204 PHE A C 1
ATOM 1645 O O . PHE A 1 204 ? 13.576 -0.096 10.698 1.00 98.06 204 PHE A O 1
ATOM 1652 N N . PHE A 1 205 ? 11.644 1.010 10.832 1.00 97.94 205 PHE A N 1
ATOM 1653 C CA . PHE A 1 205 ? 10.936 -0.116 11.436 1.00 97.94 205 PHE A CA 1
ATOM 1654 C C . PHE A 1 205 ? 10.879 -1.342 10.522 1.00 97.94 205 PHE A C 1
ATOM 1656 O O . PHE A 1 205 ? 10.713 -1.219 9.306 1.00 97.94 205 PHE A O 1
ATOM 1663 N N . ASP A 1 206 ? 11.000 -2.519 11.124 1.00 98.00 206 ASP A N 1
ATOM 1664 C CA . ASP A 1 206 ? 10.784 -3.794 10.454 1.00 98.00 206 ASP A CA 1
ATOM 1665 C C . ASP A 1 206 ? 9.290 -4.044 10.204 1.00 98.00 206 ASP A C 1
ATOM 1667 O O . ASP A 1 206 ? 8.412 -3.596 10.951 1.00 98.00 206 ASP A O 1
ATOM 1671 N N . GLY A 1 207 ? 9.002 -4.767 9.130 1.00 97.12 207 GLY A N 1
ATOM 1672 C CA . GLY A 1 207 ? 7.651 -5.079 8.703 1.00 97.12 207 GLY A CA 1
ATOM 1673 C C . GLY A 1 207 ? 7.605 -5.650 7.294 1.00 97.12 207 GLY A C 1
ATOM 1674 O O . GLY A 1 207 ? 8.615 -5.792 6.605 1.00 97.12 207 GLY A O 1
ATOM 1675 N N . SER A 1 208 ? 6.398 -5.979 6.848 1.00 97.31 208 SER A N 1
ATOM 1676 C CA . SER A 1 208 ? 6.170 -6.446 5.481 1.00 97.31 208 SER A CA 1
ATOM 1677 C C . SER A 1 208 ? 5.948 -5.257 4.550 1.00 97.31 208 SER A C 1
ATOM 1679 O O . SER A 1 208 ? 5.083 -4.419 4.818 1.00 97.31 208 SER A O 1
ATOM 1681 N N . LEU A 1 209 ? 6.704 -5.203 3.455 1.00 97.81 209 LEU A N 1
ATOM 1682 C CA . LEU A 1 209 ? 6.524 -4.227 2.385 1.00 97.81 209 LEU A CA 1
ATOM 1683 C C . LEU A 1 209 ? 5.486 -4.747 1.396 1.00 97.81 209 LEU A C 1
ATOM 1685 O O . LEU A 1 209 ? 5.694 -5.798 0.802 1.00 97.81 209 LEU A O 1
ATOM 1689 N N . HIS A 1 210 ? 4.393 -4.018 1.201 1.00 97.88 210 HIS A N 1
ATOM 1690 C CA . HIS A 1 210 ? 3.311 -4.380 0.288 1.00 97.88 210 HIS A CA 1
ATOM 1691 C C . HIS A 1 210 ? 3.296 -3.493 -0.950 1.00 97.88 210 HIS A C 1
ATOM 1693 O O . HIS A 1 210 ? 3.527 -2.283 -0.878 1.00 97.88 210 HIS A O 1
ATOM 1699 N N . PHE A 1 211 ? 2.996 -4.086 -2.099 1.00 97.19 211 PHE A N 1
ATOM 1700 C CA . PHE A 1 211 ? 2.785 -3.340 -3.327 1.00 97.19 211 PHE A CA 1
ATOM 1701 C C . PHE A 1 211 ? 1.473 -2.566 -3.269 1.00 97.19 211 PHE A C 1
ATOM 1703 O O . PHE A 1 211 ? 0.463 -3.009 -2.729 1.00 97.19 211 PHE A O 1
ATOM 1710 N N . PHE A 1 212 ? 1.474 -1.410 -3.917 1.00 95.38 212 PHE A N 1
ATOM 1711 C CA . PHE A 1 212 ? 0.264 -0.649 -4.156 1.00 95.38 212 PHE A CA 1
ATOM 1712 C C . PHE A 1 212 ? -0.349 -1.042 -5.513 1.00 95.38 212 PHE A C 1
ATOM 1714 O O . PHE A 1 212 ? 0.204 -0.635 -6.549 1.00 95.38 212 PHE A O 1
ATOM 1721 N N . PRO A 1 213 ? -1.481 -1.775 -5.546 1.00 94.25 213 PRO A N 1
ATOM 1722 C CA . PRO A 1 213 ? -2.172 -2.071 -6.794 1.00 94.25 213 PRO A CA 1
ATOM 1723 C C . PRO A 1 213 ? -2.680 -0.775 -7.426 1.00 94.25 213 PRO A C 1
ATOM 1725 O O . PRO A 1 213 ? -2.942 0.213 -6.739 1.00 94.25 213 PRO A O 1
ATOM 1728 N N . HIS A 1 214 ? -2.796 -0.752 -8.751 1.00 93.19 214 HIS A N 1
ATOM 1729 C CA . HIS A 1 214 ? -3.241 0.420 -9.522 1.00 93.19 214 HIS A CA 1
ATOM 1730 C C . HIS A 1 214 ? -2.375 1.682 -9.300 1.00 93.19 214 HIS A C 1
ATOM 1732 O O . HIS A 1 214 ? -2.811 2.812 -9.528 1.00 93.19 214 HIS A O 1
ATOM 1738 N N . SER A 1 215 ? -1.123 1.513 -8.860 1.00 93.19 215 SER A N 1
ATOM 1739 C CA . SER A 1 215 ? -0.124 2.587 -8.751 1.00 93.19 215 SER A CA 1
ATOM 1740 C C . SER A 1 215 ? 0.405 3.040 -10.116 1.00 93.19 215 SER A C 1
ATOM 1742 O O . SER A 1 215 ? 0.166 2.399 -11.140 1.00 93.19 215 SER A O 1
ATOM 1744 N N . MET A 1 216 ? 1.149 4.150 -10.158 1.00 91.69 216 MET A N 1
ATOM 1745 C CA . MET A 1 216 ? 1.800 4.592 -11.395 1.00 91.69 216 MET A CA 1
ATOM 1746 C C . MET A 1 216 ? 2.849 3.572 -11.874 1.00 91.69 216 MET A C 1
ATOM 1748 O O . MET A 1 216 ? 3.524 2.926 -11.081 1.00 91.69 216 MET A O 1
ATOM 1752 N N . HIS A 1 217 ? 3.034 3.484 -13.191 1.00 90.56 217 HIS A N 1
ATOM 1753 C CA . HIS A 1 217 ? 3.909 2.522 -13.886 1.00 90.56 217 HIS A CA 1
ATOM 1754 C C . HIS A 1 217 ? 5.409 2.568 -13.527 1.00 90.56 217 HIS A C 1
ATOM 1756 O O . HIS A 1 217 ? 6.173 1.734 -14.008 1.00 90.56 217 HIS A O 1
ATOM 1762 N N . SER A 1 218 ? 5.862 3.586 -12.800 1.00 90.38 218 SER A N 1
ATOM 1763 C CA . SER A 1 218 ? 7.251 3.744 -12.349 1.00 90.38 218 SER A CA 1
ATOM 1764 C C . SER A 1 218 ? 7.321 4.153 -10.879 1.00 90.38 218 SER A C 1
ATOM 1766 O O . SER A 1 218 ? 8.298 4.763 -10.459 1.00 90.38 218 SER A O 1
ATOM 1768 N N . HIS A 1 219 ? 6.252 3.904 -10.119 1.00 91.69 219 HIS A N 1
ATOM 1769 C CA . HIS A 1 219 ? 6.202 4.252 -8.708 1.00 91.69 219 HIS A CA 1
ATOM 1770 C C . HIS A 1 219 ? 7.028 3.264 -7.886 1.00 91.69 219 HIS A C 1
ATOM 1772 O O . HIS A 1 219 ? 6.921 2.055 -8.099 1.00 91.69 219 HIS A O 1
ATOM 1778 N N . THR A 1 220 ? 7.821 3.778 -6.948 1.00 94.69 220 THR A N 1
ATOM 1779 C CA . THR A 1 220 ? 8.637 2.968 -6.029 1.00 94.69 220 THR A CA 1
ATOM 1780 C C . THR A 1 220 ? 8.110 2.974 -4.594 1.00 94.69 220 THR A C 1
ATOM 1782 O O . THR A 1 220 ? 8.657 2.262 -3.763 1.00 94.69 220 THR A O 1
ATOM 1785 N N . GLU A 1 221 ? 7.049 3.733 -4.293 1.00 95.44 221 GLU A N 1
ATOM 1786 C CA . GLU A 1 221 ? 6.404 3.691 -2.974 1.00 95.44 221 GLU A CA 1
ATOM 1787 C C . GLU A 1 221 ? 5.734 2.332 -2.744 1.00 95.44 221 GLU A C 1
ATOM 1789 O O . GLU A 1 221 ? 4.965 1.846 -3.584 1.00 95.44 221 GLU A O 1
ATOM 1794 N N . LEU A 1 222 ? 5.991 1.779 -1.565 1.00 97.19 222 LEU A N 1
ATOM 1795 C CA . LEU A 1 222 ? 5.412 0.562 -1.005 1.00 97.19 222 LEU A CA 1
ATOM 1796 C C . LEU A 1 222 ? 4.595 0.922 0.238 1.00 97.19 222 LEU A C 1
ATOM 1798 O O . LEU A 1 222 ? 4.748 2.008 0.787 1.00 97.19 222 LEU A O 1
ATOM 1802 N N . ALA A 1 223 ? 3.724 0.036 0.700 1.00 97.38 223 ALA A N 1
ATOM 1803 C CA . ALA A 1 223 ? 3.063 0.187 1.991 1.00 97.38 223 ALA A CA 1
ATOM 1804 C C . ALA A 1 223 ? 3.793 -0.669 3.029 1.00 97.38 223 ALA A C 1
ATOM 1806 O O . ALA A 1 223 ? 3.848 -1.887 2.890 1.00 97.38 223 ALA A O 1
ATOM 1807 N N . LEU A 1 224 ? 4.361 -0.059 4.066 1.00 97.75 224 LEU A N 1
ATOM 1808 C CA . LEU A 1 224 ? 4.982 -0.802 5.161 1.00 97.75 224 LEU A CA 1
ATOM 1809 C C . LEU A 1 224 ? 3.924 -1.134 6.210 1.00 97.75 224 LEU A C 1
ATOM 1811 O O . LEU A 1 224 ? 3.349 -0.228 6.818 1.00 97.75 224 LEU A O 1
ATOM 1815 N N . PHE A 1 225 ? 3.686 -2.429 6.415 1.00 97.94 225 PHE A N 1
ATOM 1816 C CA . PHE A 1 225 ? 2.841 -2.941 7.492 1.00 97.94 225 PHE A CA 1
ATOM 1817 C C . PHE A 1 225 ? 3.753 -3.415 8.623 1.00 97.94 225 PHE A C 1
ATOM 1819 O O . PHE A 1 225 ? 4.490 -4.389 8.449 1.00 97.94 225 PHE A O 1
ATOM 1826 N N . GLY A 1 226 ? 3.702 -2.745 9.772 1.00 97.06 226 GLY A N 1
ATOM 1827 C CA . GLY A 1 226 ? 4.499 -3.103 10.946 1.00 97.06 226 GLY A CA 1
ATOM 1828 C C . GLY A 1 226 ? 3.644 -3.417 12.171 1.00 97.06 226 GLY A C 1
ATOM 1829 O O . GLY A 1 226 ? 2.511 -2.953 12.291 1.00 97.06 226 GLY A O 1
ATOM 1830 N N . GLN A 1 227 ? 4.194 -4.221 13.083 1.00 95.31 227 GLN A N 1
ATOM 1831 C CA . GLN A 1 227 ? 3.551 -4.618 14.351 1.00 95.31 227 GLN A CA 1
ATOM 1832 C C . GLN A 1 227 ? 4.448 -4.414 15.578 1.00 95.31 227 GLN A C 1
ATOM 1834 O O . GLN A 1 227 ? 4.018 -4.582 16.714 1.00 95.31 227 GLN A O 1
ATOM 1839 N N . ASN A 1 228 ? 5.728 -4.119 15.366 1.00 89.81 228 ASN A N 1
ATOM 1840 C CA . ASN A 1 228 ? 6.688 -3.922 16.437 1.00 89.81 228 ASN A CA 1
ATOM 1841 C C . ASN A 1 228 ? 7.631 -2.771 16.071 1.00 89.81 228 ASN A C 1
ATOM 1843 O O . ASN A 1 228 ? 7.641 -2.287 14.941 1.00 89.81 228 ASN A O 1
ATOM 1847 N N . LEU A 1 229 ? 8.401 -2.316 17.057 1.00 94.62 229 LEU A N 1
ATOM 1848 C CA . LEU A 1 229 ? 9.319 -1.187 16.904 1.00 94.62 229 LEU A CA 1
ATOM 1849 C C . LEU A 1 229 ? 10.760 -1.628 16.604 1.00 94.62 229 LEU A C 1
ATOM 1851 O O . LEU A 1 229 ? 11.681 -0.810 16.695 1.00 94.62 229 LEU A O 1
ATOM 1855 N N . SER A 1 230 ? 10.969 -2.907 16.263 1.00 96.94 230 SER A N 1
ATOM 1856 C CA . SER A 1 230 ? 12.290 -3.380 15.847 1.00 96.94 230 SER A CA 1
ATOM 1857 C C . SER A 1 230 ? 12.718 -2.661 14.570 1.00 96.94 230 SER A C 1
ATOM 1859 O O . SER A 1 230 ? 11.880 -2.203 13.794 1.00 96.94 230 SER A O 1
ATOM 1861 N N . GLN A 1 231 ? 14.024 -2.474 14.405 1.00 97.62 231 GLN A N 1
ATOM 1862 C CA . GLN A 1 231 ? 14.585 -1.756 13.266 1.00 97.62 231 GLN A CA 1
ATOM 1863 C C . GLN A 1 231 ? 15.168 -2.749 12.260 1.00 97.62 231 GLN A C 1
ATOM 1865 O O . GLN A 1 231 ? 15.758 -3.759 12.643 1.00 97.62 231 GLN A O 1
ATOM 1870 N N . LYS A 1 232 ? 15.056 -2.413 10.980 1.00 97.62 232 LYS A N 1
ATOM 1871 C CA . LYS A 1 232 ? 15.664 -3.095 9.844 1.00 97.62 232 LYS A CA 1
ATOM 1872 C C . LYS A 1 232 ? 16.396 -2.065 8.986 1.00 97.62 232 LYS A C 1
ATOM 1874 O O . LYS A 1 232 ? 15.940 -0.934 8.815 1.00 97.62 232 LYS A O 1
ATOM 1879 N N . SER A 1 233 ? 17.548 -2.465 8.455 1.00 98.38 233 SER A N 1
ATOM 1880 C CA . SER A 1 233 ? 18.295 -1.664 7.487 1.00 98.38 233 SER A CA 1
ATOM 1881 C C . SER A 1 233 ? 17.791 -1.968 6.078 1.00 98.38 233 SER A C 1
ATOM 1883 O O . SER A 1 233 ? 17.802 -3.122 5.643 1.00 98.38 233 SER A O 1
ATOM 1885 N N . TYR A 1 234 ? 17.340 -0.939 5.364 1.00 98.38 234 TYR A N 1
ATOM 1886 C CA . TYR A 1 234 ? 16.819 -1.047 4.007 1.00 98.38 234 TYR A CA 1
ATOM 1887 C C . TYR A 1 234 ? 17.789 -0.415 3.011 1.00 98.38 234 TYR A C 1
ATOM 1889 O O . TYR A 1 234 ? 18.127 0.761 3.122 1.00 98.38 234 TYR A O 1
ATOM 1897 N N . SER A 1 235 ? 18.219 -1.183 2.009 1.00 98.25 235 SER A N 1
ATOM 1898 C CA . SER A 1 235 ? 19.027 -0.665 0.901 1.00 98.25 235 SER A CA 1
ATOM 1899 C C . SER A 1 235 ? 18.129 0.017 -0.128 1.00 98.25 235 SER A C 1
ATOM 1901 O O . SER A 1 235 ? 17.287 -0.637 -0.749 1.00 98.25 235 SER A O 1
ATOM 1903 N N . ALA A 1 236 ? 18.334 1.323 -0.322 1.00 98.06 236 ALA A N 1
ATOM 1904 C CA . ALA A 1 236 ? 17.563 2.112 -1.276 1.00 98.06 236 ALA A CA 1
ATOM 1905 C C . ALA A 1 236 ? 17.736 1.603 -2.712 1.00 98.06 236 ALA A C 1
ATOM 1907 O O . ALA A 1 236 ? 16.747 1.329 -3.393 1.00 98.06 236 ALA A O 1
ATOM 1908 N N . SER A 1 237 ? 18.982 1.369 -3.130 1.00 97.19 237 SER A N 1
ATOM 1909 C CA . SER A 1 237 ? 19.299 0.848 -4.462 1.00 97.19 237 SER A CA 1
ATOM 1910 C C . SER A 1 237 ? 18.722 -0.549 -4.712 1.00 97.19 237 SER A C 1
ATOM 1912 O O . SER A 1 237 ? 18.224 -0.820 -5.804 1.00 97.19 237 SER A O 1
ATOM 1914 N N . ARG A 1 238 ? 18.714 -1.438 -3.707 1.00 97.69 238 ARG A N 1
ATOM 1915 C CA . ARG A 1 238 ? 18.093 -2.766 -3.839 1.00 97.69 238 ARG A CA 1
ATOM 1916 C C . ARG A 1 238 ? 16.587 -2.656 -4.056 1.00 97.69 238 ARG A C 1
ATOM 1918 O O . ARG A 1 238 ? 16.083 -3.235 -5.013 1.00 97.69 238 ARG A O 1
ATOM 1925 N N . ILE A 1 239 ? 15.882 -1.909 -3.203 1.00 97.94 239 ILE A N 1
ATOM 1926 C CA . ILE A 1 239 ? 14.426 -1.736 -3.324 1.00 97.94 239 ILE A CA 1
ATOM 1927 C C . ILE A 1 239 ? 14.075 -1.060 -4.650 1.00 97.94 239 ILE A C 1
ATOM 1929 O O . ILE A 1 239 ? 13.133 -1.483 -5.316 1.00 97.94 239 ILE A O 1
ATOM 1933 N N . GLU A 1 240 ? 14.850 -0.066 -5.088 1.00 97.25 240 GLU A N 1
ATOM 1934 C CA . GLU A 1 240 ? 14.673 0.556 -6.401 1.00 97.25 240 GLU A CA 1
ATOM 1935 C C . GLU A 1 240 ? 14.763 -0.478 -7.531 1.00 97.25 240 GLU A C 1
ATOM 1937 O O . GLU A 1 240 ? 13.869 -0.546 -8.376 1.00 97.25 240 GLU A O 1
ATOM 1942 N N . GLN A 1 241 ? 15.805 -1.312 -7.539 1.00 97.38 241 GLN A N 1
ATOM 1943 C CA . GLN A 1 241 ? 16.003 -2.336 -8.567 1.00 97.38 241 GLN A CA 1
ATOM 1944 C C . GLN A 1 241 ? 14.921 -3.421 -8.534 1.00 97.38 241 GLN A C 1
ATOM 1946 O O . GLN A 1 241 ? 14.494 -3.904 -9.587 1.00 97.38 241 GLN A O 1
ATOM 1951 N N . GLN A 1 242 ? 14.447 -3.794 -7.344 1.00 97.62 242 GLN A N 1
ATOM 1952 C CA . GLN A 1 242 ? 13.327 -4.721 -7.185 1.00 97.62 242 GLN A CA 1
ATOM 1953 C C . GLN A 1 242 ? 12.025 -4.124 -7.721 1.00 97.62 242 GLN A C 1
ATOM 1955 O O . GLN A 1 242 ? 11.324 -4.752 -8.515 1.00 97.62 242 GLN A O 1
ATOM 1960 N N . MET A 1 243 ? 11.726 -2.875 -7.362 1.00 97.25 243 MET A N 1
ATOM 1961 C CA . MET A 1 243 ? 10.558 -2.156 -7.869 1.00 97.25 243 MET A CA 1
ATOM 1962 C C . MET A 1 243 ? 10.644 -1.915 -9.373 1.00 97.25 243 MET A C 1
ATOM 1964 O O . MET A 1 243 ? 9.621 -1.929 -10.060 1.00 97.25 243 MET A O 1
ATOM 1968 N N . PHE A 1 244 ? 11.846 -1.715 -9.912 1.00 95.88 244 PHE A N 1
ATOM 1969 C CA . PHE A 1 244 ? 12.056 -1.605 -11.347 1.00 95.88 244 PHE A CA 1
ATOM 1970 C C . PHE A 1 244 ? 11.752 -2.929 -12.053 1.00 95.88 244 PHE A C 1
ATOM 1972 O O . PHE A 1 244 ? 10.972 -2.924 -13.009 1.00 95.88 244 PHE A O 1
ATOM 1979 N N . TYR A 1 245 ? 12.276 -4.058 -11.559 1.00 94.94 245 TYR A N 1
ATOM 1980 C CA . TYR A 1 245 ? 11.935 -5.387 -12.078 1.00 94.94 245 TYR A CA 1
ATOM 1981 C C . TYR A 1 245 ? 10.429 -5.626 -12.012 1.00 94.94 245 TYR A C 1
ATOM 1983 O O . TYR A 1 245 ? 9.804 -5.952 -13.018 1.00 94.94 245 TYR A O 1
ATOM 1991 N N . PHE A 1 246 ? 9.822 -5.392 -10.851 1.00 94.69 246 PHE A N 1
ATOM 1992 C CA . PHE A 1 246 ? 8.395 -5.587 -10.655 1.00 94.69 246 PHE A CA 1
ATOM 1993 C C . PHE A 1 246 ? 7.564 -4.762 -11.651 1.00 94.69 246 PHE A C 1
ATOM 1995 O O . PHE A 1 246 ? 6.749 -5.315 -12.386 1.00 94.69 246 PHE A O 1
ATOM 2002 N N . ASN A 1 247 ? 7.810 -3.453 -11.749 1.00 92.94 247 ASN A N 1
ATOM 2003 C CA . ASN A 1 247 ? 7.045 -2.559 -12.622 1.00 92.94 247 ASN A CA 1
ATOM 2004 C C . ASN A 1 247 ? 7.277 -2.801 -14.124 1.00 92.94 247 ASN A C 1
ATOM 2006 O O . ASN A 1 247 ? 6.446 -2.392 -14.941 1.00 92.94 247 ASN A O 1
ATOM 2010 N N . THR A 1 248 ? 8.409 -3.399 -14.507 1.00 90.19 248 THR A N 1
ATOM 2011 C CA . THR A 1 248 ? 8.777 -3.607 -15.919 1.00 90.19 248 THR A CA 1
ATOM 2012 C C . THR A 1 248 ? 8.679 -5.045 -16.388 1.00 90.19 248 THR A C 1
ATOM 2014 O O . THR A 1 248 ? 8.688 -5.254 -17.592 1.00 90.19 248 THR A O 1
ATOM 2017 N N . ILE A 1 249 ? 8.575 -6.017 -15.489 1.00 88.38 249 ILE A N 1
ATOM 2018 C CA . ILE A 1 249 ? 8.507 -7.438 -15.822 1.00 88.38 249 ILE A CA 1
ATOM 2019 C C . ILE A 1 249 ? 7.269 -8.033 -15.160 1.00 88.38 249 ILE A C 1
ATOM 2021 O O . ILE A 1 249 ? 6.299 -8.319 -15.854 1.00 88.38 249 ILE A O 1
ATOM 2025 N N . THR A 1 250 ? 7.262 -8.162 -13.830 1.00 90.62 250 THR A N 1
ATOM 2026 C CA . THR A 1 250 ? 6.227 -8.902 -13.085 1.00 90.62 250 THR A CA 1
ATOM 2027 C C . THR A 1 250 ? 4.825 -8.339 -13.284 1.00 90.62 250 THR A C 1
ATOM 2029 O O . THR A 1 250 ? 3.913 -9.069 -13.655 1.00 90.62 250 THR A O 1
ATOM 2032 N N . ARG A 1 251 ? 4.636 -7.032 -13.083 1.00 90.50 251 ARG A N 1
ATOM 2033 C CA . ARG A 1 251 ? 3.317 -6.382 -13.073 1.00 90.50 251 ARG A CA 1
ATOM 2034 C C . ARG A 1 251 ? 2.564 -6.509 -14.399 1.00 90.50 251 ARG A C 1
ATOM 2036 O O . ARG A 1 251 ? 1.341 -6.416 -14.441 1.00 90.50 251 ARG A O 1
ATOM 2043 N N . GLY A 1 252 ? 3.302 -6.693 -15.485 1.00 86.12 252 GLY A N 1
ATOM 2044 C CA . GLY A 1 252 ? 2.761 -6.818 -16.826 1.00 86.12 252 GLY A CA 1
ATOM 2045 C C . GLY A 1 252 ? 2.537 -8.251 -17.315 1.00 86.12 252 GLY A C 1
ATOM 2046 O O . GLY A 1 252 ? 2.125 -8.445 -18.460 1.00 86.12 252 GLY A O 1
ATOM 2047 N N . GLN A 1 253 ? 2.817 -9.247 -16.472 1.00 86.81 253 GLN A N 1
ATOM 2048 C CA . GLN A 1 253 ? 2.518 -10.649 -16.756 1.00 86.81 253 GLN A CA 1
ATOM 2049 C C . GLN A 1 253 ? 1.006 -10.920 -16.713 1.00 86.81 253 GLN A C 1
ATOM 2051 O O . GLN A 1 253 ? 0.219 -10.114 -16.208 1.00 86.81 253 GLN A O 1
ATOM 2056 N N . LEU A 1 254 ? 0.608 -12.074 -17.257 1.00 85.00 254 LEU A N 1
ATOM 2057 C CA . LEU A 1 254 ? -0.750 -12.601 -17.123 1.00 85.00 254 LEU A CA 1
ATOM 2058 C C . LEU A 1 254 ? -0.891 -13.326 -15.784 1.00 85.00 254 LEU A C 1
ATOM 2060 O O . LEU A 1 254 ? -0.111 -14.233 -15.496 1.00 85.00 254 LEU A O 1
ATOM 2064 N N . PHE A 1 255 ? -1.921 -12.973 -15.026 1.00 85.38 255 PHE A N 1
ATOM 2065 C CA . PHE A 1 255 ? -2.288 -13.596 -13.762 1.00 85.38 255 PHE A CA 1
ATOM 2066 C C . PHE A 1 255 ? -3.709 -14.142 -13.895 1.00 85.38 255 PHE A C 1
ATOM 2068 O O . PHE A 1 255 ? -4.697 -13.416 -13.785 1.00 85.38 255 PHE A O 1
ATOM 2075 N N . ASN A 1 256 ? -3.815 -15.432 -14.202 1.00 79.81 256 ASN A N 1
ATOM 2076 C CA . ASN A 1 256 ? -5.110 -16.060 -14.430 1.00 79.81 256 ASN A CA 1
ATOM 2077 C C . ASN A 1 256 ? -5.943 -16.067 -13.140 1.00 79.81 256 ASN A C 1
ATOM 2079 O O . ASN A 1 256 ? -5.481 -16.492 -12.083 1.00 79.81 256 ASN A O 1
ATOM 2083 N N . HIS A 1 257 ? -7.208 -15.661 -13.241 1.00 78.12 257 HIS A N 1
ATOM 2084 C CA . HIS A 1 257 ? -8.187 -15.796 -12.165 1.00 78.12 257 HIS A CA 1
ATOM 2085 C C . HIS A 1 257 ? -9.532 -16.276 -12.714 1.00 78.12 257 HIS A C 1
ATOM 2087 O O . HIS A 1 257 ? -9.884 -16.024 -13.866 1.00 78.12 257 HIS A O 1
ATOM 2093 N N . LYS A 1 258 ? -10.315 -16.967 -11.877 1.00 72.06 258 LYS A N 1
ATOM 2094 C CA . LYS A 1 258 ? -11.605 -17.557 -12.285 1.00 72.06 258 LYS A CA 1
ATOM 2095 C C . LYS A 1 258 ? -12.754 -16.537 -12.349 1.00 72.06 258 LYS A C 1
ATOM 2097 O O . LYS A 1 258 ? -13.752 -16.784 -13.019 1.00 72.06 258 LYS A O 1
ATOM 2102 N N . LEU A 1 259 ? -12.606 -15.368 -11.716 1.00 70.31 259 LEU A N 1
ATOM 2103 C CA . LEU A 1 259 ? -13.625 -14.308 -11.683 1.00 70.31 259 LEU A CA 1
ATOM 2104 C C . LEU A 1 259 ? -13.677 -13.521 -12.996 1.00 70.31 259 LEU A C 1
ATOM 2106 O O . LEU A 1 259 ? -13.147 -12.420 -13.098 1.00 70.31 259 LEU A O 1
ATOM 2110 N N . THR A 1 260 ? -14.255 -14.120 -14.030 1.00 60.28 260 THR A N 1
ATOM 2111 C CA . THR A 1 260 ? -14.278 -13.530 -15.379 1.00 60.28 260 THR A CA 1
ATOM 2112 C C . THR A 1 260 ? -15.696 -13.218 -15.831 1.00 60.28 260 THR A C 1
ATOM 2114 O O . THR A 1 260 ? -15.898 -12.277 -16.589 1.00 60.28 260 THR A O 1
ATOM 2117 N N . VAL A 1 261 ? -16.694 -13.911 -15.282 1.00 57.34 261 VAL A N 1
ATOM 2118 C CA . VAL A 1 261 ? -18.104 -13.758 -15.637 1.00 57.34 261 VAL A CA 1
ATOM 2119 C C . VAL A 1 261 ? -18.903 -13.522 -14.360 1.00 57.34 261 VAL A C 1
ATOM 2121 O O . VAL A 1 261 ? -18.817 -14.301 -13.413 1.00 57.34 261 VAL A O 1
ATOM 2124 N N . GLY A 1 262 ? -19.639 -12.416 -14.313 1.00 56.16 262 GLY A N 1
ATOM 2125 C CA . GLY A 1 262 ? -20.616 -12.143 -13.273 1.00 56.16 262 GLY A CA 1
ATOM 2126 C C . GLY A 1 262 ? -21.825 -13.074 -13.377 1.00 56.16 262 GLY A C 1
ATOM 2127 O O . GLY A 1 262 ? -22.051 -13.722 -14.397 1.00 56.16 262 GLY A O 1
ATOM 2128 N N . ASN A 1 263 ? -22.642 -13.131 -12.326 1.00 48.28 263 ASN A N 1
ATOM 2129 C CA . ASN A 1 263 ? -23.790 -14.045 -12.252 1.00 48.28 263 ASN A CA 1
ATOM 2130 C C . ASN A 1 263 ? -24.876 -13.765 -13.311 1.00 48.28 263 ASN A C 1
ATOM 2132 O O . ASN A 1 263 ? -25.713 -14.621 -13.578 1.00 48.28 263 ASN A O 1
ATOM 2136 N N . ASP A 1 264 ? -24.859 -12.586 -13.936 1.00 55.41 264 ASP A N 1
ATOM 2137 C CA . ASP A 1 264 ? -25.725 -12.216 -15.060 1.00 55.41 264 ASP A CA 1
ATOM 2138 C C . ASP A 1 264 ? -25.148 -12.621 -16.431 1.00 55.41 264 ASP A C 1
ATOM 2140 O O . ASP A 1 264 ? -25.657 -12.201 -17.472 1.00 55.41 264 ASP A O 1
ATOM 2144 N N . GLY A 1 265 ? -24.062 -13.400 -16.443 1.00 54.41 265 GLY A N 1
ATOM 2145 C CA . GLY A 1 265 ? -23.343 -13.775 -17.656 1.00 54.41 265 GLY A CA 1
ATOM 2146 C C . GLY A 1 265 ? -22.519 -12.633 -18.257 1.00 54.41 265 GLY A C 1
ATOM 2147 O O . GLY A 1 265 ? -21.919 -12.818 -19.317 1.00 54.41 265 GLY A O 1
ATOM 2148 N N . LYS A 1 266 ? -22.470 -11.449 -17.626 1.00 54.25 266 LYS A N 1
ATOM 2149 C CA . LYS A 1 266 ? -21.661 -10.330 -18.112 1.00 54.25 266 LYS A CA 1
ATOM 2150 C C . LYS A 1 266 ? -20.296 -10.350 -17.456 1.00 54.25 266 LYS A C 1
ATOM 2152 O O . LYS A 1 266 ? -20.160 -10.561 -16.259 1.00 54.25 266 LYS A O 1
ATOM 2157 N N . PHE A 1 267 ? -19.271 -10.076 -18.247 1.00 58.09 267 PHE A N 1
ATOM 2158 C CA . PHE A 1 267 ? -17.925 -9.869 -17.735 1.00 58.09 267 PHE A CA 1
ATOM 2159 C C . PHE A 1 267 ? -17.916 -8.783 -16.660 1.00 58.09 267 PHE A C 1
ATOM 2161 O O . PHE A 1 267 ? -18.552 -7.741 -16.850 1.00 58.09 267 PHE A O 1
ATOM 2168 N N . PHE A 1 268 ? -17.145 -8.985 -15.584 1.00 62.81 268 PHE A N 1
ATOM 2169 C CA . PHE A 1 268 ? -16.689 -7.858 -14.772 1.00 62.81 268 PHE A CA 1
ATOM 2170 C C . PHE A 1 268 ? -15.962 -6.910 -15.717 1.00 62.81 268 PHE A C 1
ATOM 2172 O O . PHE A 1 268 ? -14.863 -7.191 -16.201 1.00 62.81 268 PHE A O 1
ATOM 2179 N N . LYS A 1 269 ? -16.645 -5.831 -16.084 1.00 57.81 269 LYS A N 1
ATOM 2180 C CA . LYS A 1 269 ? -16.200 -4.907 -17.113 1.00 57.81 269 LYS A CA 1
ATOM 2181 C C . LYS A 1 269 ? -15.002 -4.143 -16.554 1.00 57.81 269 LYS A C 1
ATOM 2183 O O . LYS A 1 269 ? -15.224 -3.106 -15.956 1.00 57.81 269 LYS A O 1
ATOM 2188 N N . ALA A 1 270 ? -13.792 -4.687 -16.744 1.00 63.53 270 ALA A N 1
ATOM 2189 C CA . ALA A 1 270 ? -12.454 -4.121 -16.479 1.00 63.53 270 ALA A CA 1
ATOM 2190 C C . ALA A 1 270 ? -11.467 -5.076 -15.773 1.00 63.53 270 ALA A C 1
ATOM 2192 O O . ALA A 1 270 ? -10.349 -4.648 -15.507 1.00 63.53 270 ALA A O 1
ATOM 2193 N N . LEU A 1 271 ? -11.817 -6.340 -15.493 1.00 77.12 271 LEU A N 1
ATOM 2194 C CA . LEU A 1 271 ? -10.844 -7.309 -14.967 1.00 77.12 271 LEU A CA 1
ATOM 2195 C C . LEU A 1 271 ? -10.244 -8.114 -16.119 1.00 77.12 271 LEU A C 1
ATOM 2197 O O . LEU A 1 271 ? -10.890 -8.993 -16.686 1.00 77.12 271 LEU A O 1
ATOM 2201 N N . ASP A 1 272 ? -9.017 -7.776 -16.496 1.00 80.69 272 ASP A N 1
ATOM 2202 C CA . ASP A 1 272 ? -8.320 -8.340 -17.653 1.00 80.69 272 ASP A CA 1
ATOM 2203 C C . ASP A 1 272 ? -7.151 -9.248 -17.265 1.00 80.69 272 ASP A C 1
ATOM 2205 O O . ASP A 1 272 ? -6.200 -9.395 -18.028 1.00 80.69 272 ASP A O 1
ATOM 2209 N N . CYS A 1 273 ? -7.205 -9.867 -16.082 1.00 85.06 273 CYS A N 1
ATOM 2210 C CA . CYS A 1 273 ? -6.179 -10.799 -15.607 1.00 85.06 273 CYS A CA 1
ATOM 2211 C C . CYS A 1 273 ? -4.760 -10.196 -15.569 1.00 85.06 273 CYS A C 1
ATOM 2213 O O . CYS A 1 273 ? -3.768 -10.924 -15.606 1.00 85.06 273 CYS A O 1
ATOM 2215 N N . CYS A 1 274 ? -4.626 -8.866 -15.495 1.00 87.31 274 CYS A N 1
ATOM 2216 C CA . CYS A 1 274 ? -3.357 -8.244 -15.135 1.00 87.31 274 CYS A CA 1
ATOM 2217 C C . CYS A 1 274 ? -3.076 -8.400 -13.630 1.00 87.31 274 CYS A C 1
ATOM 2219 O O . CYS A 1 274 ? -3.950 -8.789 -12.843 1.00 87.31 274 CYS A O 1
ATOM 2221 N N . TYR A 1 275 ? -1.853 -8.056 -13.220 1.00 91.31 275 TYR A N 1
ATOM 2222 C CA . TYR A 1 275 ? -1.451 -8.075 -11.814 1.00 91.31 275 TYR A CA 1
ATOM 2223 C C . TYR A 1 275 ? -2.415 -7.273 -10.928 1.00 91.31 275 TYR A C 1
ATOM 2225 O O . TYR A 1 275 ? -2.916 -7.791 -9.936 1.00 91.31 275 TYR A O 1
ATOM 2233 N N . ASP A 1 276 ? -2.713 -6.026 -11.310 1.00 91.88 276 ASP A N 1
ATOM 2234 C CA . ASP A 1 276 ? -3.503 -5.105 -10.485 1.00 91.88 276 ASP A CA 1
ATOM 2235 C C . ASP A 1 276 ? -4.938 -5.617 -10.263 1.00 91.88 276 ASP A C 1
ATOM 2237 O O . ASP A 1 276 ? -5.464 -5.528 -9.154 1.00 91.88 276 ASP A O 1
ATOM 2241 N N . CYS A 1 277 ? -5.550 -6.207 -11.298 1.00 88.06 277 CYS A N 1
ATOM 2242 C CA . CYS A 1 277 ? -6.872 -6.835 -11.212 1.00 88.06 277 CYS A CA 1
ATOM 2243 C C . CYS A 1 277 ? -6.855 -8.077 -10.317 1.00 88.06 277 CYS A C 1
ATOM 2245 O O . CYS A 1 277 ? -7.769 -8.294 -9.524 1.00 88.06 277 CYS A O 1
ATOM 2247 N N . THR A 1 278 ? -5.806 -8.890 -10.426 1.00 88.88 278 THR A N 1
ATOM 2248 C CA . THR A 1 278 ? -5.680 -10.120 -9.638 1.00 88.88 278 THR A CA 1
ATOM 2249 C C . THR A 1 278 ? -5.455 -9.813 -8.165 1.00 88.88 278 THR A C 1
ATOM 2251 O O . THR A 1 278 ? -6.117 -10.395 -7.313 1.00 88.88 278 THR A O 1
ATOM 2254 N N . VAL A 1 279 ? -4.572 -8.863 -7.854 1.00 91.25 279 VAL A N 1
ATOM 2255 C CA . VAL A 1 279 ? -4.324 -8.418 -6.478 1.00 91.25 279 VAL A CA 1
ATOM 2256 C C . VAL A 1 279 ? -5.580 -7.843 -5.842 1.00 91.25 279 VAL A C 1
ATOM 2258 O O . VAL A 1 279 ? -5.892 -8.166 -4.700 1.00 91.25 279 VAL A O 1
ATOM 2261 N N . GLU A 1 280 ? -6.332 -7.034 -6.580 1.00 91.38 280 GLU A N 1
ATOM 2262 C CA . GLU A 1 280 ? -7.619 -6.529 -6.117 1.00 91.38 280 GLU A CA 1
ATOM 2263 C C . GLU A 1 280 ? -8.588 -7.655 -5.745 1.00 91.38 280 GLU A C 1
ATOM 2265 O O . GLU A 1 280 ? -9.166 -7.626 -4.661 1.00 91.38 280 GLU A O 1
ATOM 2270 N N . ILE A 1 281 ? -8.733 -8.663 -6.610 1.00 86.94 281 ILE A N 1
ATOM 2271 C CA . ILE A 1 281 ? -9.563 -9.838 -6.330 1.00 86.94 281 ILE A CA 1
ATOM 2272 C C . ILE A 1 281 ? -9.094 -10.535 -5.052 1.00 86.94 281 ILE A C 1
ATOM 2274 O O . ILE A 1 281 ? -9.913 -10.824 -4.184 1.00 86.94 281 ILE A O 1
ATOM 2278 N N . VAL A 1 282 ? -7.790 -10.791 -4.927 1.00 88.75 282 VAL A N 1
ATOM 2279 C CA . VAL A 1 282 ? -7.211 -11.484 -3.768 1.00 88.75 282 VAL A CA 1
ATOM 2280 C C . VAL A 1 282 ? -7.513 -10.727 -2.474 1.00 88.75 282 VAL A C 1
ATOM 2282 O O . VAL A 1 282 ? -8.000 -11.326 -1.517 1.00 88.75 282 VAL A O 1
ATOM 2285 N N . ILE A 1 283 ? -7.296 -9.409 -2.456 1.00 91.56 283 ILE A N 1
ATOM 2286 C CA . ILE A 1 283 ? -7.559 -8.560 -1.287 1.00 91.56 283 ILE A CA 1
ATOM 2287 C C . ILE A 1 283 ? -9.037 -8.617 -0.891 1.00 91.56 283 ILE A C 1
ATOM 2289 O O . ILE A 1 283 ? -9.362 -8.810 0.282 1.00 91.56 283 ILE A O 1
ATOM 2293 N N . LEU A 1 284 ? -9.939 -8.444 -1.857 1.00 88.94 284 LEU A N 1
ATOM 2294 C CA . LEU A 1 284 ? -11.368 -8.382 -1.570 1.00 88.94 284 LEU A CA 1
ATOM 2295 C C . LEU A 1 284 ? -11.946 -9.749 -1.171 1.00 88.94 284 LEU A C 1
ATOM 2297 O O . LEU A 1 284 ? -12.819 -9.805 -0.307 1.00 88.94 284 LEU A O 1
ATOM 2301 N N . LEU A 1 285 ? -11.440 -10.849 -1.735 1.00 85.50 285 LEU A N 1
ATOM 2302 C CA . LEU A 1 285 ? -11.829 -12.199 -1.322 1.00 85.50 285 LEU A CA 1
ATOM 2303 C C . LEU A 1 285 ? -11.378 -12.510 0.107 1.00 85.50 285 LEU A C 1
ATOM 2305 O O . LEU A 1 285 ? -12.157 -13.060 0.884 1.00 85.50 285 LEU A O 1
ATOM 2309 N N . GLU A 1 286 ? -10.159 -12.121 0.488 1.00 88.56 286 GLU A N 1
ATOM 2310 C CA . GLU A 1 286 ? -9.699 -12.287 1.871 1.00 88.56 286 GLU A CA 1
ATOM 2311 C C . GLU A 1 286 ? -10.542 -11.463 2.858 1.00 88.56 286 GLU A C 1
ATOM 2313 O O . GLU A 1 286 ? -10.873 -11.959 3.939 1.00 88.56 286 GLU A O 1
ATOM 2318 N N . TYR A 1 287 ? -10.968 -10.254 2.475 1.00 90.69 287 TYR A N 1
ATOM 2319 C CA . TYR A 1 287 ? -11.935 -9.469 3.250 1.00 90.69 287 TYR A CA 1
ATOM 2320 C C . TYR A 1 287 ? -13.269 -10.210 3.405 1.00 90.69 287 TYR A C 1
ATOM 2322 O O . TYR A 1 287 ? -13.731 -10.431 4.526 1.00 90.69 287 TYR A O 1
ATOM 2330 N N . CYS A 1 288 ? -13.874 -10.640 2.296 1.00 85.50 288 CYS A N 1
ATOM 2331 C CA . CYS A 1 288 ? -15.138 -11.375 2.291 1.00 85.50 288 CYS A CA 1
ATOM 2332 C C . CYS A 1 288 ? -15.084 -12.595 3.217 1.00 85.50 288 CYS A C 1
ATOM 2334 O O . CYS A 1 288 ? -15.953 -12.780 4.074 1.00 85.50 288 CYS A O 1
ATOM 2336 N N . LYS A 1 289 ? -14.009 -13.376 3.111 1.00 85.50 289 LYS A N 1
ATOM 2337 C CA . LYS A 1 289 ? -13.793 -14.578 3.909 1.00 85.50 289 LYS A CA 1
ATOM 2338 C C . LYS A 1 289 ? -13.678 -14.291 5.399 1.00 85.50 289 LYS A C 1
ATOM 2340 O O . LYS A 1 289 ? -14.390 -14.893 6.202 1.00 85.50 289 LYS A O 1
ATOM 2345 N N . LYS A 1 290 ? -12.789 -13.373 5.787 1.00 89.50 290 LYS A N 1
ATOM 2346 C CA . LYS A 1 290 ? -12.515 -13.111 7.207 1.00 89.50 290 LYS A CA 1
ATOM 2347 C C . LYS A 1 290 ? -13.625 -12.327 7.894 1.00 89.50 290 LYS A C 1
ATOM 2349 O O . LYS A 1 290 ? -13.890 -12.571 9.066 1.00 89.50 290 LYS A O 1
ATOM 2354 N N . ILE A 1 291 ? -14.248 -11.384 7.190 1.00 88.81 291 ILE A N 1
ATOM 2355 C CA . ILE A 1 291 ? -15.140 -10.394 7.809 1.00 88.81 291 ILE A CA 1
ATOM 2356 C C . ILE A 1 291 ? -16.606 -10.763 7.637 1.00 88.81 291 ILE A C 1
ATOM 2358 O O . ILE A 1 291 ? -17.398 -10.581 8.558 1.00 88.81 291 ILE A O 1
ATOM 2362 N N . ARG A 1 292 ? -16.982 -11.303 6.474 1.00 83.19 292 ARG A N 1
ATOM 2363 C CA . ARG A 1 292 ? -18.377 -11.660 6.182 1.00 83.19 292 ARG A CA 1
ATOM 2364 C C . ARG A 1 292 ? -18.670 -13.149 6.389 1.00 83.19 292 ARG A C 1
ATOM 2366 O O . ARG A 1 292 ? -19.820 -13.557 6.261 1.00 83.19 292 ARG A O 1
ATOM 2373 N N . GLY A 1 293 ? -17.661 -13.946 6.759 1.00 82.06 293 GLY A N 1
ATOM 2374 C CA . GLY A 1 293 ? -17.802 -15.386 7.014 1.00 82.06 293 GLY A CA 1
ATOM 2375 C C . GLY A 1 293 ? -18.060 -16.200 5.745 1.00 82.06 293 GLY A C 1
ATOM 2376 O O . GLY A 1 293 ? -18.642 -17.283 5.799 1.00 82.06 293 GLY A O 1
ATOM 2377 N N . PHE A 1 294 ? -17.671 -15.648 4.601 1.00 78.44 294 PHE A N 1
ATOM 2378 C CA . PHE A 1 294 ? -17.886 -16.239 3.295 1.00 78.44 294 PHE A CA 1
ATOM 2379 C C . PHE A 1 294 ? -16.840 -17.322 2.977 1.00 78.44 294 PHE A C 1
ATOM 2381 O O . PHE A 1 294 ? -15.681 -17.219 3.366 1.00 78.44 294 PHE A O 1
ATOM 2388 N N . ASN A 1 295 ? -17.260 -18.405 2.317 1.00 65.94 295 ASN A N 1
ATOM 2389 C CA . ASN A 1 295 ? -16.454 -19.624 2.152 1.00 65.94 295 ASN A CA 1
ATOM 2390 C C . ASN A 1 295 ? -16.454 -20.162 0.703 1.00 65.94 295 ASN A C 1
ATOM 2392 O O . ASN A 1 295 ? -16.147 -21.338 0.502 1.00 65.94 295 ASN A O 1
ATOM 2396 N N . GLY A 1 296 ? -16.833 -19.375 -0.312 1.00 60.34 296 GLY A N 1
ATOM 2397 C CA . GLY A 1 296 ? -17.025 -19.890 -1.670 1.00 60.34 296 GLY A CA 1
ATOM 2398 C C . GLY A 1 296 ? -16.980 -18.853 -2.798 1.00 60.34 296 GLY A C 1
ATOM 2399 O O . GLY A 1 296 ? -16.394 -17.791 -2.691 1.00 60.34 296 GLY A O 1
ATOM 2400 N N . VAL A 1 297 ? -17.533 -19.220 -3.960 1.00 51.84 297 VAL A N 1
ATOM 2401 C CA . VAL A 1 297 ? -17.374 -18.466 -5.226 1.00 51.84 297 VAL A CA 1
ATOM 2402 C C . VAL A 1 297 ? -18.630 -17.661 -5.602 1.00 51.84 297 VAL A C 1
ATOM 2404 O O . VAL A 1 297 ? -18.579 -16.803 -6.478 1.00 51.84 297 VAL A O 1
ATOM 2407 N N . TYR A 1 298 ? -19.761 -17.846 -4.910 1.00 50.72 298 TYR A N 1
ATOM 2408 C CA . TYR A 1 298 ? -21.030 -17.154 -5.214 1.00 50.72 298 TYR A CA 1
ATOM 2409 C C . TYR A 1 298 ? -21.063 -15.662 -4.793 1.00 50.72 298 TYR A C 1
ATOM 2411 O O . TYR A 1 298 ? -22.119 -15.037 -4.733 1.00 50.72 298 TYR A O 1
ATOM 2419 N N . GLU A 1 299 ? -19.891 -15.068 -4.573 1.00 56.53 299 GLU A N 1
ATOM 2420 C CA . GLU A 1 299 ? -19.630 -13.802 -3.865 1.00 56.53 299 GLU A CA 1
ATOM 2421 C C . GLU A 1 299 ? -19.327 -12.620 -4.814 1.00 56.53 299 GLU A C 1
ATOM 2423 O O . GLU A 1 299 ? -18.948 -11.524 -4.409 1.00 56.53 299 GLU A O 1
ATOM 2428 N N . VAL A 1 300 ? -19.561 -12.830 -6.109 1.00 55.81 300 VAL A N 1
ATOM 2429 C CA . VAL A 1 300 ? -19.420 -11.874 -7.222 1.00 55.81 300 VAL A CA 1
ATOM 2430 C C . VAL A 1 300 ? -20.200 -10.560 -7.013 1.00 55.81 300 VAL A C 1
ATOM 2432 O O . VAL A 1 300 ? -19.789 -9.512 -7.515 1.00 55.81 300 VAL A O 1
ATOM 2435 N N . PHE A 1 301 ? -21.325 -10.585 -6.290 1.00 52.00 301 PHE A N 1
ATOM 2436 C CA . PHE A 1 301 ? -22.196 -9.413 -6.129 1.00 52.00 301 PHE A CA 1
ATOM 2437 C C . PHE A 1 301 ? -21.601 -8.332 -5.222 1.00 52.00 301 PHE A C 1
ATOM 2439 O O . PHE A 1 301 ? -21.645 -7.156 -5.582 1.00 52.00 301 PHE A O 1
ATOM 2446 N N . ASP A 1 302 ? -20.985 -8.721 -4.105 1.00 61.81 302 ASP A N 1
ATOM 2447 C CA . ASP A 1 302 ? -20.382 -7.764 -3.172 1.00 61.81 302 ASP A CA 1
ATOM 2448 C C . ASP A 1 302 ? -19.124 -7.121 -3.761 1.00 61.81 302 ASP A C 1
ATOM 2450 O O . ASP A 1 302 ? -18.887 -5.930 -3.571 1.00 61.81 302 ASP A O 1
ATOM 2454 N N . LEU A 1 303 ? -18.351 -7.878 -4.550 1.00 64.88 303 LEU A N 1
ATOM 2455 C CA . LEU A 1 303 ? -17.197 -7.341 -5.274 1.00 64.88 303 LEU A CA 1
ATOM 2456 C C . LEU A 1 303 ? -17.612 -6.243 -6.253 1.00 64.88 303 LEU A C 1
ATOM 2458 O O . LEU A 1 303 ? -16.967 -5.200 -6.310 1.00 64.88 303 LEU A O 1
ATOM 2462 N N . ASN A 1 304 ? -18.705 -6.452 -6.993 1.00 66.44 304 ASN A N 1
ATOM 2463 C CA . ASN A 1 304 ? -19.222 -5.455 -7.925 1.00 66.44 304 ASN A CA 1
ATOM 2464 C C . ASN A 1 304 ? -19.751 -4.216 -7.187 1.00 66.44 304 ASN A C 1
ATOM 2466 O O . ASN A 1 304 ? -19.515 -3.101 -7.638 1.00 66.44 304 ASN A O 1
ATOM 2470 N N . GLU A 1 305 ? -20.426 -4.378 -6.045 1.00 72.31 305 GLU A N 1
ATOM 2471 C CA . GLU A 1 305 ? -20.875 -3.239 -5.233 1.00 72.31 305 GLU A CA 1
ATOM 2472 C C . GLU A 1 305 ? -19.686 -2.429 -4.696 1.00 72.31 305 GLU A C 1
ATOM 2474 O O . GLU A 1 305 ? -19.658 -1.206 -4.838 1.00 72.31 305 GLU A O 1
ATOM 2479 N N . ILE A 1 306 ? -18.676 -3.097 -4.127 1.00 71.00 306 ILE A N 1
ATOM 2480 C CA . ILE A 1 306 ? -17.464 -2.444 -3.615 1.00 71.00 306 ILE A CA 1
ATOM 2481 C C . ILE A 1 306 ? -16.720 -1.742 -4.756 1.00 71.00 306 ILE A C 1
ATOM 2483 O O . ILE A 1 306 ? -16.342 -0.579 -4.614 1.00 71.00 306 ILE A O 1
ATOM 2487 N N . GLN A 1 307 ? -16.560 -2.401 -5.909 1.00 70.44 307 GLN A N 1
ATOM 2488 C CA . GLN A 1 307 ? -15.961 -1.796 -7.099 1.00 70.44 307 GLN A CA 1
ATOM 2489 C C . GLN A 1 307 ? -16.756 -0.585 -7.579 1.00 70.44 307 GLN A C 1
ATOM 2491 O O . GLN A 1 307 ? -16.162 0.458 -7.823 1.00 70.44 307 GLN A O 1
ATOM 2496 N N . GLN A 1 308 ? -18.083 -0.673 -7.665 1.00 74.12 308 GLN A N 1
ATOM 2497 C CA . GLN A 1 308 ? -18.925 0.447 -8.084 1.00 74.12 308 GLN A CA 1
ATOM 2498 C C . GLN A 1 308 ? -18.854 1.619 -7.112 1.00 74.12 308 GLN A C 1
ATOM 2500 O O . GLN A 1 308 ? -18.831 2.759 -7.564 1.00 74.12 308 GLN A O 1
ATOM 2505 N N . LYS A 1 309 ? -18.784 1.369 -5.800 1.00 75.56 309 LYS A N 1
ATOM 2506 C CA . LYS A 1 309 ? -18.586 2.428 -4.801 1.00 75.56 309 LYS A CA 1
ATOM 2507 C C . LYS A 1 309 ? -17.221 3.086 -4.967 1.00 75.56 309 LYS A C 1
ATOM 2509 O O . LYS A 1 309 ? -17.161 4.307 -5.074 1.00 75.56 309 LYS A O 1
ATOM 2514 N N . LEU A 1 310 ? -16.157 2.287 -5.096 1.00 70.38 310 LEU A N 1
ATOM 2515 C CA . LEU A 1 310 ? -14.816 2.794 -5.400 1.00 70.38 310 LEU A CA 1
ATOM 2516 C C . LEU A 1 310 ? -14.812 3.603 -6.702 1.00 70.38 310 LEU A C 1
ATOM 2518 O O . LEU A 1 310 ? -14.181 4.650 -6.757 1.00 70.38 310 LEU A O 1
ATOM 2522 N N . GLU A 1 311 ? -15.534 3.161 -7.733 1.00 74.00 311 GLU A N 1
ATOM 2523 C CA . GLU A 1 311 ? -15.605 3.842 -9.024 1.00 74.00 311 GLU A CA 1
ATOM 2524 C C . GLU A 1 311 ? -16.470 5.105 -9.024 1.00 74.00 311 GLU A C 1
ATOM 2526 O O . GLU A 1 311 ? -16.156 6.077 -9.717 1.00 74.00 311 GLU A O 1
ATOM 2531 N N . PHE A 1 312 ? -17.567 5.113 -8.271 1.00 72.50 312 PHE A N 1
ATOM 2532 C CA . PHE A 1 312 ? -18.474 6.250 -8.173 1.00 72.50 312 PHE A CA 1
ATOM 2533 C C . PHE A 1 312 ? -17.779 7.440 -7.509 1.00 72.50 312 PHE A C 1
ATOM 2535 O O . PHE A 1 312 ? -17.809 8.545 -8.057 1.00 72.50 312 PHE A O 1
ATOM 2542 N N . SER A 1 313 ? -17.048 7.184 -6.424 1.00 62.50 313 SER A N 1
ATOM 2543 C CA . SER A 1 313 ? -16.193 8.161 -5.739 1.00 62.50 313 SER A CA 1
ATOM 2544 C C . SER A 1 313 ? -15.110 8.777 -6.636 1.00 62.50 313 SER A C 1
ATOM 2546 O O . SER A 1 313 ? -14.588 9.848 -6.349 1.00 62.50 313 SER A O 1
ATOM 2548 N N . MET A 1 314 ? -14.782 8.150 -7.772 1.00 61.75 314 MET A N 1
ATOM 2549 C CA . MET A 1 314 ? -13.783 8.666 -8.720 1.00 61.75 314 MET A CA 1
ATOM 2550 C C . MET A 1 314 ? -14.346 9.651 -9.746 1.00 61.75 314 MET A C 1
ATOM 2552 O O . MET A 1 314 ? -13.597 10.476 -10.278 1.00 61.75 314 MET A O 1
ATOM 2556 N N . LYS A 1 315 ? -15.632 9.543 -10.113 1.00 60.22 315 LYS A N 1
ATOM 2557 C CA . LYS A 1 315 ? -16.225 10.450 -11.117 1.00 60.22 315 LYS A CA 1
ATOM 2558 C C . LYS A 1 315 ? -16.279 11.878 -10.584 1.00 60.22 315 LYS A C 1
ATOM 2560 O O . LYS A 1 315 ? -15.943 12.811 -11.309 1.00 60.22 315 LYS A O 1
ATOM 2565 N N . THR A 1 316 ? -16.586 12.013 -9.301 1.00 58.22 316 THR A N 1
ATOM 2566 C CA . THR A 1 316 ? -16.626 13.287 -8.584 1.00 58.22 316 THR A CA 1
ATOM 2567 C C . THR A 1 316 ? -15.250 13.961 -8.502 1.00 58.22 316 THR A C 1
ATOM 2569 O O . THR A 1 316 ? -15.189 15.184 -8.577 1.00 58.22 316 THR A O 1
ATOM 2572 N N . GLU A 1 317 ? -14.136 13.221 -8.414 1.00 55.47 317 GLU A N 1
ATOM 2573 C CA . GLU A 1 317 ? -12.780 13.807 -8.432 1.00 55.47 317 GLU A CA 1
ATOM 2574 C C . GLU A 1 317 ? -12.357 14.319 -9.815 1.00 55.47 317 GLU A C 1
ATOM 2576 O O . GLU A 1 317 ? -11.878 15.446 -9.932 1.00 55.47 317 GLU A O 1
ATOM 2581 N N . LYS A 1 318 ? -12.557 13.538 -10.886 1.00 55.81 318 LYS A N 1
ATOM 2582 C CA . LYS A 1 318 ? -12.160 13.963 -12.246 1.00 55.81 318 LYS A CA 1
ATOM 2583 C C . LYS A 1 318 ? -12.923 15.195 -12.729 1.00 55.81 318 LYS A C 1
ATOM 2585 O O . LYS A 1 318 ? -12.371 15.996 -13.484 1.00 55.81 318 LYS A O 1
ATOM 2590 N N . GLU A 1 319 ? -14.175 15.338 -12.304 1.00 56.03 319 GLU A N 1
ATOM 2591 C CA . GLU A 1 319 ? -14.982 16.534 -12.549 1.00 56.03 319 GLU A CA 1
ATOM 2592 C C . GLU A 1 319 ? -14.448 17.747 -11.769 1.00 56.03 319 GLU A C 1
ATOM 2594 O O . GLU A 1 319 ? -14.431 18.853 -12.310 1.00 56.03 319 GLU A O 1
ATOM 2599 N N . LYS A 1 320 ? -13.933 17.543 -10.548 1.00 52.81 320 LYS A N 1
ATOM 2600 C CA . LYS A 1 320 ? -13.326 18.598 -9.716 1.00 52.81 320 LYS A CA 1
ATOM 2601 C C . LYS A 1 320 ? -11.946 19.042 -10.207 1.00 52.81 320 LYS A C 1
ATOM 2603 O O . LYS A 1 320 ? -11.655 20.233 -10.180 1.00 52.81 320 LYS A O 1
ATOM 2608 N N . GLU A 1 321 ? -11.106 18.123 -10.683 1.00 49.19 321 GLU A N 1
ATOM 2609 C CA . GLU A 1 321 ? -9.742 18.449 -11.132 1.00 49.19 321 GLU A CA 1
ATOM 2610 C C . GLU A 1 321 ? -9.682 19.089 -12.527 1.00 49.19 321 GLU A C 1
ATOM 2612 O O . GLU A 1 321 ? -8.608 19.497 -12.971 1.00 49.19 321 GLU A O 1
ATOM 2617 N N . GLY A 1 322 ? -10.811 19.197 -13.241 1.00 45.34 322 GLY A N 1
ATOM 2618 C CA . GLY A 1 322 ? -10.868 19.879 -14.534 1.00 45.34 322 GLY A CA 1
ATOM 2619 C C . GLY A 1 322 ? -9.804 19.368 -15.506 1.00 45.34 322 GLY A C 1
ATOM 2620 O O . GLY A 1 322 ? -9.172 20.178 -16.187 1.00 45.34 322 GLY A O 1
ATOM 2621 N N . TYR A 1 323 ? -9.569 18.047 -15.520 1.00 42.41 323 TYR A N 1
ATOM 2622 C CA . TYR A 1 323 ? -8.491 17.391 -16.261 1.00 42.41 323 TYR A CA 1
ATOM 2623 C C . TYR A 1 323 ? -8.582 17.770 -17.746 1.00 42.41 323 TYR A C 1
ATOM 2625 O O . TYR A 1 323 ? -9.280 17.141 -18.549 1.00 42.41 323 TYR A O 1
ATOM 2633 N N . LYS A 1 324 ? -7.883 18.844 -18.127 1.00 43.38 324 LYS A N 1
ATOM 2634 C CA . LYS A 1 324 ? -7.698 19.238 -19.517 1.00 43.38 324 LYS A CA 1
ATOM 2635 C C . LYS A 1 324 ? -6.866 18.129 -20.127 1.00 43.38 324 LYS A C 1
ATOM 2637 O O . LYS A 1 324 ? -5.662 18.071 -19.899 1.00 43.38 324 LYS A O 1
ATOM 2642 N N . LYS A 1 325 ? -7.510 17.222 -20.865 1.00 43.09 325 LYS A N 1
ATOM 2643 C CA . LYS A 1 325 ? -6.809 16.284 -21.744 1.00 43.09 325 LYS A CA 1
ATOM 2644 C C . LYS A 1 325 ? -5.819 17.106 -22.569 1.00 43.09 325 LYS A C 1
ATOM 2646 O O . LYS A 1 325 ? -6.242 17.877 -23.431 1.00 43.09 325 LYS A O 1
ATOM 2651 N N . GLY A 1 326 ? -4.530 16.989 -22.250 1.00 44.16 326 GLY A N 1
ATOM 2652 C CA . GLY A 1 326 ? -3.467 17.494 -23.105 1.00 44.16 326 GLY A CA 1
ATOM 2653 C C . GLY A 1 326 ? -3.670 16.863 -24.474 1.00 44.16 326 GLY A C 1
ATOM 2654 O O . GLY A 1 326 ? -3.780 15.639 -24.563 1.00 44.16 326 GLY A O 1
ATOM 2655 N N . LYS A 1 327 ? -3.868 17.711 -25.484 1.00 35.06 327 LYS A N 1
ATOM 2656 C CA . LYS A 1 327 ? -3.952 17.290 -26.881 1.00 35.06 327 LYS A CA 1
ATOM 2657 C C . LYS A 1 327 ? -2.609 16.771 -27.362 1.00 35.06 327 LYS A C 1
ATOM 2659 O O . LYS A 1 327 ? -1.587 17.347 -26.927 1.00 35.06 327 LYS A O 1
#

Sequence (327 aa):
MPSWLSFSDDEFPASLCPFNIPSKNPHIQQFVNPIINADFNPFHGDSLLTLADDSPTAEYRRRKGERKSVSYNRLKRIGLVYIQFLTQFMPENVIINSDANLDVILLLAQMFPSIKFQVYESSVELKIDNVTFHPTVIPLTPFSLPSTSLIYQNIQQSSQLTLDAQNALYVSHLETQKSLILKTSPSTFLIPFQLPWTNETYEFFDGSLHFFPHSMHSHTELALFGQNLSQKSYSASRIEQQMFYFNTITRGQLFNHKLTVGNDGKFFKALDCCYDCTVEIVILLEYCKKIRGFNGVYEVFDLNEIQQKLEFSMKTEKEKEGYKKGK

InterPro domains:
  IPR029063 S-adenosyl-L-methionine-dependent methyltransferase superfamily [G3DSA:3.40.50.150] (36-293)
  IPR029063 S-adenosyl-L-methionine-dependent methyltransferase superfamily [SSF53335] (49-291)

pLDDT: mean 81.53, std 16.85, range [29.3, 98.38]

Radius of gyration: 20.28 Å; chains: 1; bounding box: 49×51×54 Å